Protein AF-A0A811NBN7-F1 (afdb_monomer_lite)

Secondary structure (DSSP, 8-state):
---EEEEEEETT-HHHHHHHHHHHHHHTT--GGGEEEEEEEEEETTEEEEEEEEEE-S-HHHHHHHHHHHHHHHHHHHHHHHHHHHHHHHHHHHHHHHHHHHHHHHHHHHHHHHHHHHHHHHHHHHHHHHHHHHHHHHHHHHHHHHHHHHHHHHHHHHHHHHHHHHHHHHHHHHHHHHHHHHHHHHHHHHHHHHHHHHHHHHHHHHHHHHHHHHHHHHHHHHHHHHHHHHHHHHHHHHHHHT--

Organism: NCBI:txid422564

pLDDT: mean 82.69, std 16.47, range [46.91, 98.38]

Sequence (244 aa):
MAPIVELPMDGLAYRGFTTILYDVLDSLGVPTEKIEYVCRGDPRPDGFKGHIMVHLKVPAGEFVPVLRTFETLEDRYIMDVEMQNRRYRDLLFRCDEQFLKVERKEEEMVGKLEEERMGYDRMKTFYETREKSLREEIANLKDKVGEAELHHDYLESKVLECEDRIERQRHTLREFHEKEKHRGIRKLALEAHCNTMEKLAVEATVTTTYNMHHLVHYIKCTKYLHDKVNRLSQAWIDADRKRI

Structure (mmCIF, N/CA/C/O backbone):
data_AF-A0A811NBN7-F1
#
_entry.id   AF-A0A811NBN7-F1
#
loop_
_atom_site.group_PDB
_atom_site.id
_atom_site.type_symbol
_atom_site.label_atom_id
_atom_site.label_alt_id
_atom_site.label_comp_id
_atom_site.label_asym_id
_atom_site.label_entity_id
_atom_site.label_seq_id
_atom_site.pdbx_PDB_ins_code
_atom_site.Cartn_x
_atom_site.Cartn_y
_atom_site.Cartn_z
_atom_site.occupancy
_atom_site.B_iso_or_equiv
_atom_site.auth_seq_id
_atom_site.auth_comp_id
_atom_site.auth_asym_id
_atom_site.auth_atom_id
_atom_site.pdbx_PDB_model_num
ATOM 1 N N . MET A 1 1 ? 72.194 2.250 -105.660 1.00 46.91 1 MET A N 1
ATOM 2 C CA . MET A 1 1 ? 72.855 3.154 -104.694 1.00 46.91 1 MET A CA 1
ATOM 3 C C . MET A 1 1 ? 72.260 2.878 -103.326 1.00 46.91 1 MET A C 1
ATOM 5 O O . MET A 1 1 ? 71.055 2.660 -103.266 1.00 46.91 1 MET A O 1
ATOM 9 N N . ALA A 1 2 ? 73.082 2.792 -102.277 1.00 51.31 2 ALA A N 1
ATOM 10 C CA . ALA A 1 2 ? 72.583 2.598 -100.917 1.00 51.31 2 ALA A CA 1
ATOM 11 C C . ALA A 1 2 ? 71.741 3.824 -100.514 1.00 51.31 2 ALA A C 1
ATOM 13 O O . ALA A 1 2 ? 72.192 4.947 -100.760 1.00 51.31 2 ALA A O 1
ATOM 14 N N . PRO A 1 3 ? 70.523 3.640 -99.985 1.00 52.84 3 PRO A N 1
ATOM 15 C CA . PRO A 1 3 ? 69.696 4.758 -99.557 1.00 52.84 3 PRO A CA 1
ATOM 16 C C . PRO A 1 3 ? 70.380 5.490 -98.395 1.00 52.84 3 PRO A C 1
ATOM 18 O O . PRO A 1 3 ? 70.853 4.865 -97.446 1.00 52.84 3 PRO A O 1
ATOM 21 N N . ILE A 1 4 ? 70.451 6.817 -98.496 1.00 55.75 4 ILE A N 1
ATOM 22 C CA . ILE A 1 4 ? 70.934 7.701 -97.433 1.00 55.75 4 ILE A CA 1
ATOM 23 C C . ILE A 1 4 ? 69.708 8.432 -96.906 1.00 55.75 4 ILE A C 1
ATOM 25 O O . ILE A 1 4 ? 69.013 9.094 -97.677 1.00 55.75 4 ILE A O 1
ATOM 29 N N . VAL A 1 5 ? 69.430 8.278 -95.615 1.00 56.19 5 VAL A N 1
ATOM 30 C CA . VAL A 1 5 ? 68.341 8.986 -94.940 1.00 56.19 5 VAL A CA 1
ATOM 31 C C . VAL A 1 5 ? 68.966 10.018 -94.011 1.00 56.19 5 VAL A C 1
ATOM 33 O O . VAL A 1 5 ? 69.780 9.674 -93.151 1.00 56.19 5 VAL A O 1
ATOM 36 N N . GLU A 1 6 ? 68.605 11.283 -94.216 1.00 55.97 6 GLU A N 1
ATOM 37 C CA . GLU A 1 6 ? 69.026 12.404 -93.379 1.00 55.97 6 GLU A CA 1
ATOM 38 C C . GLU A 1 6 ? 67.892 12.763 -92.422 1.00 55.97 6 GLU A C 1
ATOM 40 O O . GLU A 1 6 ? 66.796 13.122 -92.855 1.00 55.97 6 GLU A O 1
ATOM 45 N N . LEU A 1 7 ? 68.150 12.656 -91.118 1.00 56.50 7 LEU A N 1
ATOM 46 C CA . LEU A 1 7 ? 67.188 13.033 -90.087 1.00 56.50 7 LEU A CA 1
ATOM 47 C C . LEU A 1 7 ? 67.714 14.247 -89.308 1.00 56.50 7 LEU A C 1
ATOM 49 O O . LEU A 1 7 ? 68.820 14.188 -88.751 1.00 56.50 7 LEU A O 1
ATOM 53 N N . PRO A 1 8 ? 66.958 15.361 -89.265 1.00 55.12 8 PRO A N 1
ATOM 54 C CA . PRO A 1 8 ? 67.297 16.496 -88.424 1.00 55.12 8 PRO A CA 1
ATOM 55 C C . PRO A 1 8 ? 67.068 16.150 -86.954 1.00 55.12 8 PRO A C 1
ATOM 57 O O . PRO A 1 8 ? 66.031 15.602 -86.592 1.00 55.12 8 PRO A O 1
ATOM 60 N N . MET A 1 9 ? 68.047 16.474 -86.110 1.00 57.41 9 MET A N 1
ATOM 61 C CA . MET A 1 9 ? 67.981 16.226 -84.672 1.00 57.41 9 MET A CA 1
ATOM 62 C C . MET A 1 9 ? 68.046 17.547 -83.916 1.00 57.41 9 MET A C 1
ATOM 64 O O . MET A 1 9 ? 68.958 18.343 -84.143 1.00 57.41 9 MET A O 1
ATOM 68 N N . ASP A 1 10 ? 67.124 17.732 -82.971 1.00 53.25 10 ASP A N 1
ATOM 69 C CA . ASP A 1 10 ? 67.150 18.851 -82.034 1.00 53.25 10 ASP A CA 1
ATOM 70 C C . ASP A 1 10 ? 67.558 18.383 -80.622 1.00 53.25 10 ASP A C 1
ATOM 72 O O . ASP A 1 10 ? 66.895 17.580 -79.961 1.00 53.25 10 ASP A O 1
ATOM 76 N N . GLY A 1 11 ? 68.690 18.920 -80.159 1.00 53.97 11 GLY A N 1
ATOM 77 C CA . GLY A 1 11 ? 68.973 19.269 -78.763 1.00 53.97 11 GLY A CA 1
ATOM 78 C C . GLY A 1 11 ? 69.322 18.160 -77.768 1.00 53.97 11 GLY A C 1
ATOM 79 O O . GLY A 1 11 ? 70.331 18.280 -77.084 1.00 53.97 11 GLY A O 1
ATOM 80 N N . LEU A 1 12 ? 68.536 17.089 -77.627 1.00 51.62 12 LEU A N 1
ATOM 81 C CA . LEU A 1 12 ? 68.650 16.214 -76.436 1.00 51.62 12 LEU A CA 1
ATOM 82 C C . LEU A 1 12 ? 68.643 14.704 -76.713 1.00 51.62 12 LEU A C 1
ATOM 84 O O . LEU A 1 12 ? 68.971 13.915 -75.830 1.00 51.62 12 LEU A O 1
ATOM 88 N N . ALA A 1 13 ? 68.335 14.278 -77.937 1.00 52.94 13 ALA A N 1
ATOM 89 C CA . ALA A 1 13 ? 68.114 12.864 -78.245 1.00 52.94 13 ALA A CA 1
ATOM 90 C C . ALA A 1 13 ? 69.372 12.088 -78.693 1.00 52.94 13 ALA A C 1
ATOM 92 O O . ALA A 1 13 ? 69.311 10.871 -78.841 1.00 52.94 13 ALA A O 1
ATOM 93 N N . TYR A 1 14 ? 70.524 12.746 -78.883 1.00 55.75 14 TYR A N 1
ATOM 94 C CA . TYR A 1 14 ? 71.660 12.181 -79.632 1.00 55.75 14 TYR A CA 1
ATOM 95 C C . TYR A 1 14 ? 72.170 10.816 -79.129 1.00 55.75 14 TYR A C 1
ATOM 97 O O . TYR A 1 14 ? 72.426 9.937 -79.945 1.00 55.75 14 TYR A O 1
ATOM 105 N N . ARG A 1 15 ? 72.302 10.603 -77.809 1.00 54.22 15 ARG A N 1
ATOM 106 C CA . ARG A 1 15 ? 72.810 9.321 -77.269 1.00 54.22 15 ARG A CA 1
ATOM 107 C C . ARG A 1 15 ? 71.737 8.256 -77.037 1.00 54.22 15 ARG A C 1
ATOM 109 O O . ARG A 1 15 ? 72.044 7.079 -77.155 1.00 54.22 15 ARG A O 1
ATOM 116 N N . GLY A 1 16 ? 70.510 8.646 -76.687 1.00 57.66 16 GLY A N 1
ATOM 117 C CA . GLY A 1 16 ? 69.414 7.692 -76.466 1.00 57.66 16 GLY A CA 1
ATOM 118 C C . GLY A 1 16 ? 68.854 7.145 -77.778 1.00 57.66 16 GLY A C 1
ATOM 119 O O . GLY A 1 16 ? 68.547 5.963 -77.879 1.00 57.66 16 GLY A O 1
ATOM 120 N N . PHE A 1 17 ? 68.799 7.994 -78.805 1.00 61.03 17 PHE A N 1
ATOM 121 C CA . PHE A 1 17 ? 68.257 7.655 -80.115 1.00 61.03 17 PHE A CA 1
ATOM 122 C C . PHE A 1 17 ? 69.051 6.555 -80.820 1.00 61.03 17 PHE A C 1
ATOM 124 O O . PHE A 1 17 ? 68.447 5.640 -81.364 1.00 61.03 17 PHE A O 1
ATOM 131 N N . THR A 1 18 ? 70.388 6.592 -80.776 1.00 59.06 18 THR A N 1
ATOM 132 C CA . THR A 1 18 ? 71.211 5.544 -81.399 1.00 59.06 18 THR A CA 1
ATOM 133 C C . THR A 1 18 ? 70.957 4.180 -80.767 1.00 59.06 18 THR A C 1
ATOM 135 O O . THR A 1 18 ? 70.792 3.210 -81.492 1.00 59.06 18 THR A O 1
ATOM 138 N N . THR A 1 19 ? 70.866 4.103 -79.436 1.00 60.12 19 THR A N 1
ATOM 139 C CA . THR A 1 19 ? 70.637 2.838 -78.719 1.00 60.12 19 THR A CA 1
ATOM 140 C C . THR A 1 19 ? 69.231 2.298 -78.961 1.00 60.12 19 THR A C 1
ATOM 142 O O . THR A 1 19 ? 69.086 1.135 -79.309 1.00 60.12 19 THR A O 1
ATOM 145 N N . ILE A 1 20 ? 68.208 3.157 -78.881 1.00 63.22 20 ILE A N 1
ATOM 146 C CA . ILE A 1 20 ? 66.816 2.778 -79.175 1.00 63.22 20 ILE A CA 1
ATOM 147 C C . ILE A 1 20 ? 66.684 2.307 -80.628 1.00 63.22 20 ILE A C 1
ATOM 149 O O . ILE A 1 20 ? 66.024 1.310 -80.891 1.00 63.22 20 ILE A O 1
ATOM 153 N N . LEU A 1 21 ? 67.343 2.984 -81.573 1.00 64.81 21 LEU A N 1
ATOM 154 C CA . LEU A 1 21 ? 67.339 2.590 -82.980 1.00 64.81 21 LEU A CA 1
ATOM 155 C C . LEU A 1 21 ? 68.033 1.235 -83.195 1.00 64.81 21 LEU A C 1
ATOM 157 O O . LEU A 1 21 ? 67.538 0.432 -83.979 1.00 64.81 21 LEU A O 1
ATOM 161 N N . TYR A 1 22 ? 69.139 0.956 -82.496 1.00 65.06 22 TYR A N 1
ATOM 162 C CA . TYR A 1 22 ? 69.786 -0.359 -82.531 1.00 65.06 22 TYR A CA 1
ATOM 163 C C . TYR A 1 22 ? 68.878 -1.459 -81.969 1.00 65.06 22 TYR A C 1
ATOM 165 O O . TYR A 1 22 ? 68.687 -2.462 -82.650 1.00 65.06 22 TYR A O 1
ATOM 173 N N . ASP A 1 23 ? 68.274 -1.255 -80.796 1.00 64.19 23 ASP A N 1
ATOM 174 C CA . ASP A 1 23 ? 67.387 -2.239 -80.156 1.00 64.19 23 ASP A CA 1
ATOM 175 C C . ASP A 1 23 ? 66.138 -2.525 -81.007 1.00 64.19 23 ASP A C 1
ATOM 177 O O . ASP A 1 23 ? 65.703 -3.672 -81.133 1.00 64.19 23 ASP A O 1
ATOM 181 N N . VAL A 1 24 ? 65.580 -1.490 -81.644 1.00 62.97 24 VAL A N 1
ATOM 182 C CA . VAL A 1 24 ? 64.457 -1.604 -82.584 1.00 62.97 24 VAL A CA 1
ATOM 183 C C . VAL A 1 24 ? 64.848 -2.415 -83.817 1.00 62.97 24 VAL A C 1
ATOM 185 O O . VAL A 1 24 ? 64.128 -3.331 -84.208 1.00 62.97 24 VAL A O 1
ATOM 188 N N . LEU A 1 25 ? 65.990 -2.104 -84.433 1.00 66.50 25 LEU A N 1
ATOM 189 C CA . LEU A 1 25 ? 66.435 -2.770 -85.657 1.00 66.50 25 LEU A CA 1
ATOM 190 C C . LEU A 1 25 ? 66.878 -4.219 -85.404 1.00 66.50 25 LEU A C 1
ATOM 192 O O . LEU A 1 25 ? 66.609 -5.080 -86.242 1.00 66.50 25 LEU A O 1
ATOM 196 N N . ASP A 1 26 ? 67.463 -4.504 -84.240 1.00 67.06 26 ASP A N 1
ATOM 197 C CA . ASP A 1 26 ? 67.793 -5.862 -83.792 1.00 67.06 26 ASP A CA 1
ATOM 198 C C . ASP A 1 26 ? 66.526 -6.692 -83.521 1.00 67.06 26 ASP A C 1
ATOM 200 O O . ASP A 1 26 ? 66.382 -7.802 -84.035 1.00 67.06 26 ASP A O 1
ATOM 204 N N . SER A 1 27 ? 65.532 -6.110 -82.835 1.00 63.06 27 SER A N 1
ATOM 205 C CA . SER A 1 27 ? 64.222 -6.744 -82.593 1.00 63.06 27 SER A CA 1
ATOM 206 C C . SER A 1 27 ? 63.452 -7.057 -83.885 1.00 63.06 27 SER A C 1
ATOM 208 O O . SER A 1 27 ? 62.611 -7.955 -83.915 1.00 63.06 27 SER A O 1
ATOM 210 N N . LEU A 1 28 ? 63.746 -6.330 -84.965 1.00 60.41 28 LEU A N 1
ATOM 211 C CA . LEU A 1 28 ? 63.201 -6.539 -86.308 1.00 60.41 28 LEU A CA 1
ATOM 212 C C . LEU A 1 28 ? 64.013 -7.526 -87.163 1.00 60.41 28 LEU A C 1
ATOM 214 O O . LEU A 1 28 ? 63.648 -7.781 -88.312 1.00 60.41 28 LEU A O 1
ATOM 218 N N . GLY A 1 29 ? 65.112 -8.072 -86.634 1.00 61.84 29 GLY A N 1
ATOM 219 C CA . GLY A 1 29 ? 65.988 -9.007 -87.340 1.00 61.84 29 GLY A CA 1
ATOM 220 C C . GLY A 1 29 ? 66.844 -8.363 -88.435 1.00 61.84 29 GLY A C 1
ATOM 221 O O . GLY A 1 29 ? 67.337 -9.069 -89.319 1.00 61.84 29 GLY A O 1
ATOM 222 N N . VAL A 1 30 ? 67.023 -7.034 -88.415 1.00 65.50 30 VAL A N 1
ATOM 223 C CA . VAL A 1 30 ? 67.941 -6.345 -89.331 1.00 65.50 30 VAL A CA 1
ATOM 224 C C . VAL A 1 30 ? 69.372 -6.580 -88.841 1.00 65.50 30 VAL A C 1
ATOM 226 O O . VAL A 1 30 ? 69.678 -6.223 -87.706 1.00 65.50 30 VAL A O 1
ATOM 229 N N . PRO A 1 31 ? 70.287 -7.117 -89.674 1.00 63.75 31 PRO A N 1
ATOM 230 C CA . PRO A 1 31 ? 71.678 -7.304 -89.275 1.00 63.75 31 PRO A CA 1
ATOM 231 C C . PRO A 1 31 ? 72.314 -5.949 -88.941 1.00 63.75 31 PRO A C 1
ATOM 233 O O . PRO A 1 31 ? 72.612 -5.153 -89.838 1.00 63.75 31 PRO A O 1
ATOM 236 N N . THR A 1 32 ? 72.520 -5.685 -87.653 1.00 60.66 32 THR A N 1
ATOM 237 C CA . THR A 1 32 ? 73.027 -4.409 -87.118 1.00 60.66 32 THR A CA 1
ATOM 238 C C . THR A 1 32 ? 74.433 -4.067 -87.628 1.00 60.66 32 THR A C 1
ATOM 240 O O . THR A 1 32 ? 74.795 -2.896 -87.722 1.00 60.66 32 THR A O 1
ATOM 243 N N . GLU A 1 33 ? 75.178 -5.076 -88.090 1.00 64.44 33 GLU A N 1
ATOM 244 C CA . GLU A 1 33 ? 76.477 -4.985 -88.776 1.00 64.44 33 GLU A CA 1
ATOM 245 C C . GLU A 1 33 ? 76.428 -4.238 -90.127 1.00 64.44 33 GLU A C 1
ATOM 247 O O . GLU A 1 33 ? 77.460 -3.809 -90.647 1.00 64.44 33 GLU A O 1
ATOM 252 N N . LYS A 1 34 ? 75.239 -4.081 -90.730 1.00 60.31 34 LYS A N 1
ATOM 253 C CA . LYS A 1 34 ? 75.046 -3.439 -92.047 1.00 60.31 34 LYS A CA 1
ATOM 254 C C . LYS A 1 34 ? 74.598 -1.975 -91.960 1.00 60.31 34 LYS A C 1
ATOM 256 O O . LYS A 1 34 ? 74.243 -1.383 -92.985 1.00 60.31 34 LYS A O 1
ATOM 261 N N . ILE A 1 35 ? 74.618 -1.391 -90.763 1.00 61.38 35 ILE A N 1
ATOM 262 C CA . ILE A 1 35 ? 74.194 -0.015 -90.499 1.00 61.38 35 ILE A CA 1
ATOM 263 C C . ILE A 1 35 ? 75.418 0.804 -90.097 1.00 61.38 35 ILE A C 1
ATOM 265 O O . ILE A 1 35 ? 76.082 0.505 -89.109 1.00 61.38 35 ILE A O 1
ATOM 269 N N . GLU A 1 36 ? 75.713 1.853 -90.858 1.00 62.12 36 GLU A N 1
ATOM 270 C CA . GLU A 1 36 ? 76.827 2.759 -90.589 1.00 62.12 36 GLU A CA 1
ATOM 271 C C . GLU A 1 36 ? 76.265 4.165 -90.372 1.00 62.12 36 GLU A C 1
ATOM 273 O O . GLU A 1 36 ? 75.662 4.748 -91.271 1.00 62.12 36 GLU A O 1
ATOM 278 N N . TYR A 1 37 ? 76.396 4.711 -89.164 1.00 61.62 37 TYR A N 1
ATOM 279 C CA . TYR A 1 37 ? 75.904 6.053 -88.858 1.00 61.62 37 TYR A CA 1
ATOM 280 C C . TYR A 1 37 ? 77.047 7.066 -88.922 1.00 61.62 37 TYR A C 1
ATOM 282 O O . TYR A 1 37 ? 78.141 6.845 -88.405 1.00 61.62 37 TYR A O 1
ATOM 290 N N . VAL A 1 38 ? 76.782 8.204 -89.557 1.00 59.59 38 VAL A N 1
ATOM 291 C CA . VAL A 1 38 ? 77.709 9.328 -89.656 1.00 59.59 38 VAL A CA 1
ATOM 292 C C . VAL A 1 38 ? 76.984 10.578 -89.187 1.00 59.59 38 VAL A C 1
ATOM 294 O O . VAL A 1 38 ? 76.037 11.050 -89.812 1.00 59.59 38 VAL A O 1
ATOM 297 N N . CYS A 1 39 ? 77.441 11.139 -88.077 1.00 56.47 39 CYS A N 1
ATOM 298 C CA . CYS A 1 39 ? 76.863 12.354 -87.519 1.00 56.47 39 CYS A CA 1
ATOM 299 C C . CYS A 1 39 ? 77.584 13.572 -88.099 1.00 56.47 39 CYS A C 1
ATOM 301 O O . CYS A 1 39 ? 78.810 13.666 -88.020 1.00 56.47 39 CYS A O 1
ATOM 303 N N . ARG A 1 40 ? 76.833 14.504 -88.691 1.00 61.41 40 ARG A N 1
ATOM 304 C CA . ARG A 1 40 ? 77.359 15.758 -89.243 1.00 61.41 40 ARG A CA 1
ATOM 305 C C . ARG A 1 40 ? 76.681 16.947 -88.579 1.00 61.41 40 ARG A C 1
ATOM 307 O O . ARG A 1 40 ? 75.480 17.151 -88.725 1.00 61.41 40 ARG A O 1
ATOM 314 N N . GLY A 1 41 ? 77.462 17.735 -87.853 1.00 65.12 41 GLY A N 1
ATOM 315 C CA . GLY A 1 41 ? 76.983 18.922 -87.157 1.00 65.12 41 GLY A CA 1
ATOM 316 C C . GLY A 1 41 ? 77.967 19.408 -86.107 1.00 65.12 41 GLY A C 1
ATOM 317 O O . GLY A 1 41 ? 78.926 18.709 -85.773 1.00 65.12 41 GLY A O 1
ATOM 318 N N . ASP A 1 42 ? 77.695 20.600 -85.585 1.00 59.44 42 ASP A N 1
ATOM 319 C CA . ASP A 1 42 ? 78.549 21.254 -84.603 1.00 59.44 42 ASP A CA 1
ATOM 320 C C . ASP A 1 42 ? 77.987 21.048 -83.188 1.00 59.44 42 ASP A C 1
ATOM 322 O O . ASP A 1 42 ? 76.796 21.295 -82.948 1.00 59.44 42 ASP A O 1
ATOM 326 N N . PRO A 1 43 ? 78.817 20.626 -82.218 1.00 59.28 43 PRO A N 1
ATOM 327 C CA . PRO A 1 43 ? 78.407 20.608 -80.824 1.00 59.28 43 PRO A CA 1
ATOM 328 C C . PRO A 1 43 ? 78.169 22.044 -80.341 1.00 59.28 43 PRO A C 1
ATOM 330 O O . PRO A 1 43 ? 79.058 22.892 -80.424 1.00 59.28 43 PRO A O 1
ATOM 333 N N . ARG A 1 44 ? 76.967 22.320 -79.826 1.00 59.59 44 ARG A N 1
ATOM 334 C CA . ARG A 1 44 ? 76.615 23.590 -79.178 1.00 59.59 44 ARG A CA 1
ATOM 335 C C . ARG A 1 44 ? 76.355 23.370 -77.681 1.00 59.59 44 ARG A C 1
ATOM 337 O O . ARG A 1 44 ? 76.098 22.239 -77.271 1.00 59.59 44 ARG A O 1
ATOM 344 N N . PRO A 1 45 ? 76.404 24.433 -76.859 1.00 55.06 45 PRO A N 1
ATOM 345 C CA . PRO A 1 45 ? 76.161 24.337 -75.416 1.00 55.06 45 PRO A CA 1
ATOM 346 C C . PRO A 1 45 ? 74.795 23.726 -75.061 1.00 55.06 45 PRO A C 1
ATOM 348 O O . PRO A 1 45 ? 74.683 23.026 -74.061 1.00 55.06 45 PRO A O 1
ATOM 351 N N . ASP A 1 46 ? 73.794 23.932 -75.921 1.00 56.00 46 ASP A N 1
ATOM 352 C CA . ASP A 1 46 ? 72.404 23.499 -75.713 1.00 56.00 46 ASP A CA 1
ATOM 353 C C . ASP A 1 46 ? 72.113 22.105 -76.306 1.00 56.00 46 ASP A C 1
ATOM 355 O O . ASP A 1 46 ? 70.961 21.676 -76.366 1.00 56.00 46 ASP A O 1
ATOM 359 N N . GLY A 1 47 ? 73.150 21.413 -76.793 1.00 60.97 47 GLY A N 1
ATOM 360 C CA . GLY A 1 47 ? 73.043 20.114 -77.451 1.00 60.97 47 GLY A CA 1
ATOM 361 C C . GLY A 1 47 ? 73.688 20.054 -78.835 1.00 60.97 47 GLY A C 1
ATOM 362 O O . GLY A 1 47 ? 74.231 21.028 -79.361 1.00 60.97 47 GLY A O 1
ATOM 363 N N . PHE A 1 48 ? 73.637 18.873 -79.452 1.00 61.84 48 PHE A N 1
ATOM 364 C CA . PHE A 1 48 ? 74.097 18.686 -80.828 1.00 61.84 48 PHE A CA 1
ATOM 365 C C . PHE A 1 48 ? 73.051 19.251 -81.794 1.00 61.84 48 PHE A C 1
ATOM 367 O O . PHE A 1 48 ? 71.905 18.802 -81.782 1.00 61.84 48 PHE A O 1
ATOM 374 N N . LYS A 1 49 ? 73.443 20.225 -82.626 1.00 61.19 49 LYS A N 1
ATOM 375 C CA . LYS A 1 49 ? 72.593 20.756 -83.697 1.00 61.19 49 LYS A CA 1
ATOM 376 C C . LYS A 1 49 ? 73.185 20.339 -85.037 1.00 61.19 49 LYS A C 1
ATOM 378 O O . LYS A 1 49 ? 74.198 20.879 -85.477 1.00 61.19 49 LYS A O 1
ATOM 383 N N . GLY A 1 50 ? 72.568 19.341 -85.655 1.00 63.66 50 GLY A N 1
ATOM 384 C CA . GLY A 1 50 ? 73.090 18.707 -86.857 1.00 63.66 50 GLY A CA 1
ATOM 385 C C . GLY A 1 50 ? 72.168 17.626 -87.399 1.00 63.66 50 GLY A C 1
ATOM 386 O O . GLY A 1 50 ? 71.036 17.454 -86.945 1.00 63.66 50 GLY A O 1
ATOM 387 N N . HIS A 1 51 ? 72.675 16.887 -88.375 1.00 57.44 51 HIS A N 1
ATOM 388 C CA . HIS A 1 51 ? 71.975 15.784 -89.015 1.00 57.44 51 HIS A CA 1
ATOM 389 C C . HIS A 1 51 ? 72.727 14.485 -88.744 1.00 57.44 51 HIS A C 1
ATOM 391 O O . HIS A 1 51 ? 73.959 14.428 -88.821 1.00 57.44 51 HIS A O 1
ATOM 397 N N . ILE A 1 52 ? 71.988 13.430 -88.413 1.00 58.38 52 ILE A N 1
ATOM 398 C CA . ILE A 1 52 ? 72.538 12.077 -88.423 1.00 58.38 52 ILE A CA 1
ATOM 399 C C . ILE A 1 52 ? 72.244 11.511 -89.808 1.00 58.38 52 ILE A C 1
ATOM 401 O O . ILE A 1 52 ? 71.086 11.423 -90.216 1.00 58.38 52 ILE A O 1
ATOM 405 N N . MET A 1 53 ? 73.301 11.161 -90.537 1.00 55.72 53 MET A N 1
ATOM 406 C CA . MET A 1 53 ? 73.196 10.408 -91.778 1.00 55.72 53 MET A CA 1
ATOM 407 C C . MET A 1 53 ? 73.317 8.933 -91.433 1.00 55.72 53 MET A C 1
ATOM 409 O O . MET A 1 53 ? 74.360 8.484 -90.954 1.00 55.72 53 MET A O 1
ATOM 413 N N . VAL A 1 54 ? 72.259 8.171 -91.672 1.00 60.16 54 VAL A N 1
ATOM 414 C CA . VAL A 1 54 ? 72.311 6.718 -91.514 1.00 60.16 54 VAL A CA 1
ATOM 415 C C . VAL A 1 54 ? 72.542 6.109 -92.891 1.00 60.16 54 VAL A C 1
ATOM 417 O O . VAL A 1 54 ? 71.701 6.213 -93.786 1.00 60.16 54 VAL A O 1
ATOM 420 N N . HIS A 1 55 ? 73.707 5.491 -93.071 1.00 59.44 55 HIS A N 1
ATOM 421 C CA . HIS A 1 55 ? 74.037 4.704 -94.248 1.00 59.44 55 HIS A CA 1
ATOM 422 C C . HIS A 1 55 ? 73.595 3.267 -94.018 1.00 59.44 55 HIS A C 1
ATOM 424 O O . HIS A 1 55 ? 74.214 2.493 -93.286 1.00 59.44 55 HIS A O 1
ATOM 430 N N . LEU A 1 56 ? 72.512 2.902 -94.687 1.00 58.25 56 LEU A N 1
ATOM 431 C CA . LEU A 1 56 ? 71.997 1.547 -94.659 1.00 58.25 56 LEU A CA 1
ATOM 432 C C . LEU A 1 56 ? 72.590 0.800 -95.849 1.00 58.25 56 LEU A C 1
ATOM 434 O O . LEU A 1 56 ? 72.240 1.059 -97.001 1.00 58.25 56 LEU A O 1
ATOM 438 N N . LYS A 1 57 ? 73.494 -0.152 -95.587 1.00 61.34 57 LYS A N 1
ATOM 439 C CA . LYS A 1 57 ? 74.071 -1.040 -96.617 1.00 61.34 57 LYS A CA 1
ATOM 440 C C . LYS A 1 57 ? 73.134 -2.203 -96.957 1.00 61.34 57 LYS A C 1
ATOM 442 O O . LYS A 1 57 ? 73.573 -3.269 -97.381 1.00 61.34 57 LYS A O 1
ATOM 447 N N . VAL A 1 58 ? 71.838 -1.994 -96.759 1.00 58.00 58 VAL A N 1
ATOM 448 C CA . VAL A 1 58 ? 70.768 -2.919 -97.107 1.00 58.00 58 VAL A CA 1
ATOM 449 C C . VAL A 1 58 ? 69.975 -2.256 -98.239 1.00 58.00 58 VAL A C 1
ATOM 451 O O . VAL A 1 58 ? 69.645 -1.071 -98.125 1.00 58.00 58 VAL A O 1
ATOM 454 N N . PRO A 1 59 ? 69.710 -2.944 -99.365 1.00 58.03 59 PRO A N 1
ATOM 455 C CA . PRO A 1 59 ? 68.927 -2.374 -100.455 1.00 58.03 59 PRO A CA 1
ATOM 456 C C . PRO A 1 59 ? 67.581 -1.846 -99.944 1.00 58.03 59 PRO A C 1
ATOM 458 O O . PRO A 1 59 ? 66.918 -2.505 -99.145 1.00 58.03 59 PRO A O 1
ATOM 461 N N . ALA A 1 60 ? 67.139 -0.683 -100.437 1.00 56.22 60 ALA A N 1
ATOM 462 C CA . ALA A 1 60 ? 65.860 -0.084 -100.033 1.00 56.22 60 ALA A CA 1
ATOM 463 C C . ALA A 1 60 ? 64.673 -1.061 -100.177 1.00 56.22 60 ALA A C 1
ATOM 465 O O . ALA A 1 60 ? 63.747 -1.024 -99.374 1.00 56.22 60 ALA A O 1
ATOM 466 N N . GLY A 1 61 ? 64.732 -1.972 -101.157 1.00 58.25 61 GLY A N 1
ATOM 467 C CA . GLY A 1 61 ? 63.722 -3.012 -101.367 1.00 58.25 61 GLY A CA 1
ATOM 468 C C . GLY A 1 61 ? 63.636 -4.077 -100.265 1.00 58.25 61 GLY A C 1
ATOM 469 O O . GLY A 1 61 ? 62.588 -4.694 -100.139 1.00 58.25 61 GLY A O 1
ATOM 470 N N . GLU A 1 62 ? 64.686 -4.273 -99.460 1.00 59.00 62 GLU A N 1
ATOM 471 C CA . GLU A 1 62 ? 64.725 -5.241 -98.348 1.00 59.00 62 GLU A CA 1
ATOM 472 C C . GLU A 1 62 ? 64.459 -4.579 -96.988 1.00 59.00 62 GLU A C 1
ATOM 474 O O . GLU A 1 62 ? 63.846 -5.181 -96.115 1.00 59.00 62 GLU A O 1
ATOM 479 N N . PHE A 1 63 ? 64.870 -3.320 -96.813 1.00 60.28 63 PHE A N 1
ATOM 480 C CA . PHE A 1 63 ? 64.772 -2.603 -95.537 1.00 60.28 63 PHE A CA 1
ATOM 481 C C . PHE A 1 63 ? 63.436 -1.874 -95.328 1.00 60.28 63 PHE A C 1
ATOM 483 O O . PHE A 1 63 ? 62.882 -1.881 -94.230 1.00 60.28 63 PHE A O 1
ATOM 490 N N . VAL A 1 64 ? 62.879 -1.270 -96.385 1.00 62.34 64 VAL A N 1
ATOM 491 C CA . VAL A 1 64 ? 61.577 -0.580 -96.317 1.00 62.34 64 VAL A CA 1
ATOM 492 C C . VAL A 1 64 ? 60.438 -1.520 -95.887 1.00 62.34 64 VAL A C 1
ATOM 494 O O . VAL A 1 64 ? 59.608 -1.086 -95.090 1.00 62.34 64 VAL A O 1
ATOM 497 N N . PRO A 1 65 ? 60.372 -2.792 -96.331 1.00 64.81 65 PRO A N 1
ATOM 498 C CA . PRO A 1 65 ? 59.400 -3.750 -95.803 1.00 64.81 65 PRO A CA 1
ATOM 499 C C . PRO A 1 65 ? 59.540 -3.995 -94.296 1.00 64.81 65 PRO A C 1
ATOM 501 O O . PRO A 1 65 ? 58.526 -4.111 -93.617 1.00 64.81 65 PRO A O 1
ATOM 504 N N . VAL A 1 66 ? 60.770 -4.028 -93.769 1.00 62.22 66 VAL A N 1
ATOM 505 C CA . VAL A 1 66 ? 61.049 -4.299 -92.348 1.00 62.22 66 VAL A CA 1
ATOM 506 C C . VAL A 1 66 ? 60.694 -3.101 -91.457 1.00 62.22 66 VAL A C 1
ATOM 508 O O . VAL A 1 66 ? 60.073 -3.264 -90.406 1.00 62.22 66 VAL A O 1
ATOM 511 N N . LEU A 1 67 ? 60.991 -1.878 -91.905 1.00 60.81 67 LEU A N 1
ATOM 512 C CA . LEU A 1 67 ? 60.505 -0.669 -91.231 1.00 60.81 67 LEU A CA 1
ATOM 513 C C . LEU A 1 67 ? 58.977 -0.581 -91.249 1.00 60.81 67 LEU A C 1
ATOM 515 O O . LEU A 1 67 ? 58.375 -0.284 -90.223 1.00 60.81 67 LEU A O 1
ATOM 519 N N . ARG A 1 68 ? 58.335 -0.926 -92.373 1.00 62.97 68 ARG A N 1
ATOM 520 C CA . ARG A 1 68 ? 56.869 -1.007 -92.429 1.00 62.97 68 ARG A CA 1
ATOM 521 C C . ARG A 1 68 ? 56.321 -2.069 -91.476 1.00 62.97 68 ARG A C 1
ATOM 523 O O . ARG A 1 68 ? 55.271 -1.851 -90.888 1.00 62.97 68 ARG A O 1
ATOM 530 N N . THR A 1 69 ? 57.016 -3.193 -91.268 1.00 62.19 69 THR A N 1
ATOM 531 C CA . THR A 1 69 ? 56.606 -4.158 -90.234 1.00 62.19 69 THR A CA 1
ATOM 532 C C . THR A 1 69 ? 56.760 -3.614 -88.813 1.00 62.19 69 THR A C 1
ATOM 534 O O . THR A 1 69 ? 55.944 -3.957 -87.961 1.00 62.19 69 THR A O 1
ATOM 537 N N . PHE A 1 70 ? 57.731 -2.733 -88.551 1.00 60.34 70 PHE A N 1
ATOM 538 C CA . PHE A 1 70 ? 57.867 -2.059 -87.256 1.00 60.34 70 PHE A CA 1
ATOM 539 C C . PHE A 1 70 ? 56.749 -1.058 -86.998 1.00 60.34 70 PHE A C 1
ATOM 541 O O . PHE A 1 70 ? 56.130 -1.132 -85.945 1.00 60.34 70 PHE A O 1
ATOM 548 N N . GLU A 1 71 ? 56.425 -0.209 -87.978 1.00 61.12 71 GLU A N 1
ATOM 549 C CA . GLU A 1 71 ? 55.266 0.696 -87.905 1.00 61.12 71 GLU A CA 1
ATOM 550 C C . GLU A 1 71 ? 53.992 -0.105 -87.580 1.00 61.12 71 GLU A C 1
ATOM 552 O O . GLU A 1 71 ? 53.249 0.234 -86.665 1.00 61.12 71 GLU A O 1
ATOM 557 N N . THR A 1 72 ? 53.800 -1.269 -88.218 1.00 65.88 72 THR A N 1
ATOM 558 C CA . THR A 1 72 ? 52.649 -2.138 -87.910 1.00 65.88 72 THR A CA 1
ATOM 559 C C . THR A 1 72 ? 52.715 -2.841 -86.546 1.00 65.88 72 THR A C 1
ATOM 561 O O . THR A 1 72 ? 51.676 -3.250 -86.023 1.00 65.88 72 THR A O 1
ATOM 564 N N . LEU A 1 73 ? 53.909 -3.040 -85.974 1.00 67.69 73 LEU A N 1
ATOM 565 C CA . LEU A 1 73 ? 54.105 -3.621 -84.638 1.00 67.69 73 LEU A CA 1
ATOM 566 C C . LEU A 1 73 ? 53.897 -2.571 -83.542 1.00 67.69 73 LEU A C 1
ATOM 568 O O . LEU A 1 73 ? 53.291 -2.886 -82.521 1.00 67.69 73 LEU A O 1
ATOM 572 N N . GLU A 1 74 ? 54.350 -1.339 -83.770 1.00 68.56 74 GLU A 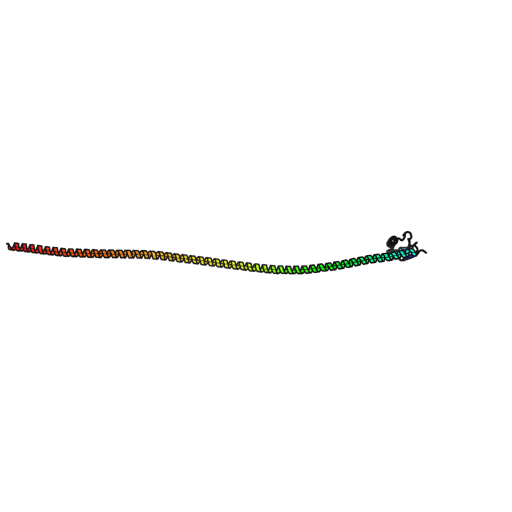N 1
ATOM 573 C CA . GLU A 1 74 ? 54.109 -0.187 -82.903 1.00 68.56 74 GLU A CA 1
ATOM 574 C C . GLU A 1 74 ? 52.613 0.137 -82.849 1.00 68.56 74 GLU A C 1
ATOM 576 O O . GLU A 1 74 ? 52.045 0.189 -81.757 1.00 68.56 74 GLU A O 1
ATOM 581 N N . ASP A 1 75 ? 51.939 0.193 -84.003 1.00 73.19 75 ASP A N 1
ATOM 582 C CA . ASP A 1 75 ? 50.481 0.348 -84.081 1.00 73.19 75 ASP A CA 1
ATOM 583 C C . ASP A 1 75 ? 49.747 -0.766 -83.316 1.00 73.19 75 ASP A C 1
ATOM 585 O O . ASP A 1 75 ? 48.761 -0.515 -82.617 1.00 73.19 75 ASP A O 1
ATOM 589 N N . ARG A 1 76 ? 50.243 -2.010 -83.397 1.00 74.38 76 ARG A N 1
ATOM 590 C CA . ARG A 1 76 ? 49.676 -3.150 -82.659 1.00 74.38 76 ARG A CA 1
ATOM 591 C C . ARG A 1 76 ? 49.882 -3.010 -81.150 1.00 74.38 76 ARG A C 1
ATOM 593 O O . ARG A 1 76 ? 48.936 -3.226 -80.399 1.00 74.38 76 ARG A O 1
ATOM 600 N N . TYR A 1 77 ? 51.078 -2.632 -80.706 1.00 75.75 77 TYR A N 1
ATOM 601 C CA . TYR A 1 77 ? 51.387 -2.437 -79.289 1.00 75.75 77 TYR A CA 1
ATOM 602 C C . TYR A 1 77 ? 50.586 -1.278 -78.683 1.00 75.75 77 TYR A C 1
ATOM 604 O O . TYR A 1 77 ? 50.009 -1.426 -77.605 1.00 75.75 77 TYR A O 1
ATOM 612 N N . ILE A 1 78 ? 50.488 -0.149 -79.392 1.00 78.19 78 ILE A N 1
ATOM 613 C CA . ILE A 1 78 ? 49.661 0.994 -78.990 1.00 78.19 78 ILE A CA 1
ATOM 614 C C . ILE A 1 78 ? 48.199 0.556 -78.872 1.00 78.19 78 ILE A C 1
ATOM 616 O O . ILE A 1 78 ? 47.567 0.805 -77.845 1.00 78.19 78 ILE A O 1
ATOM 620 N N . MET A 1 79 ? 47.676 -0.165 -79.866 1.00 81.25 79 MET A N 1
ATOM 621 C CA . MET A 1 79 ? 46.308 -0.682 -79.839 1.00 81.25 79 MET A CA 1
ATOM 622 C C . MET A 1 79 ? 46.065 -1.651 -78.667 1.00 81.25 79 MET A C 1
ATOM 624 O O . MET A 1 79 ? 45.013 -1.577 -78.028 1.00 81.25 79 MET A O 1
ATOM 628 N N . ASP A 1 80 ? 47.021 -2.525 -78.340 1.00 82.06 80 ASP A N 1
ATOM 629 C CA . ASP A 1 80 ? 46.921 -3.460 -77.212 1.00 82.06 80 ASP A CA 1
ATOM 630 C C . ASP A 1 80 ? 46.924 -2.730 -75.859 1.00 82.06 80 ASP A C 1
ATOM 632 O O . ASP A 1 80 ? 46.085 -3.014 -74.997 1.00 82.06 80 ASP A O 1
ATOM 636 N N . VAL A 1 81 ? 47.811 -1.746 -75.677 1.00 84.12 81 VAL A N 1
ATOM 637 C CA . VAL A 1 81 ? 47.867 -0.906 -74.468 1.00 84.12 81 VAL A CA 1
ATOM 638 C C . VAL A 1 81 ? 46.597 -0.068 -74.329 1.00 84.12 81 VAL A C 1
ATOM 640 O O . VAL A 1 81 ? 46.021 0.012 -73.242 1.00 84.12 81 VAL A O 1
ATOM 643 N N . GLU A 1 82 ? 46.099 0.521 -75.416 1.00 85.06 82 GLU A N 1
ATOM 644 C CA . GLU A 1 82 ? 44.822 1.232 -75.414 1.00 85.06 82 GLU A CA 1
ATOM 645 C C . GLU A 1 82 ? 43.654 0.304 -75.076 1.00 85.06 82 GLU A C 1
ATOM 647 O O . GLU A 1 82 ? 42.778 0.682 -74.294 1.00 85.06 82 GLU A O 1
ATOM 652 N N . MET A 1 83 ? 43.637 -0.919 -75.614 1.00 88.19 83 MET A N 1
ATOM 653 C CA . MET A 1 83 ? 42.604 -1.906 -75.312 1.00 88.19 83 MET A CA 1
ATOM 654 C C . MET A 1 83 ? 42.648 -2.322 -73.836 1.00 88.19 83 MET A C 1
ATOM 656 O O . MET A 1 83 ? 41.598 -2.402 -73.195 1.00 88.19 83 MET A O 1
ATOM 660 N N . GLN A 1 84 ? 43.834 -2.544 -73.268 1.00 88.19 84 GLN A N 1
ATOM 661 C CA . GLN A 1 84 ? 43.995 -2.828 -71.840 1.00 88.19 84 GLN A CA 1
ATOM 662 C C . GLN A 1 84 ? 43.560 -1.643 -70.972 1.00 88.19 84 GLN A C 1
ATOM 664 O O . GLN A 1 84 ? 42.788 -1.827 -70.034 1.00 88.19 84 GLN A O 1
ATOM 669 N N . ASN A 1 85 ? 43.966 -0.420 -71.317 1.00 89.88 85 ASN A N 1
ATOM 670 C CA . ASN A 1 85 ? 4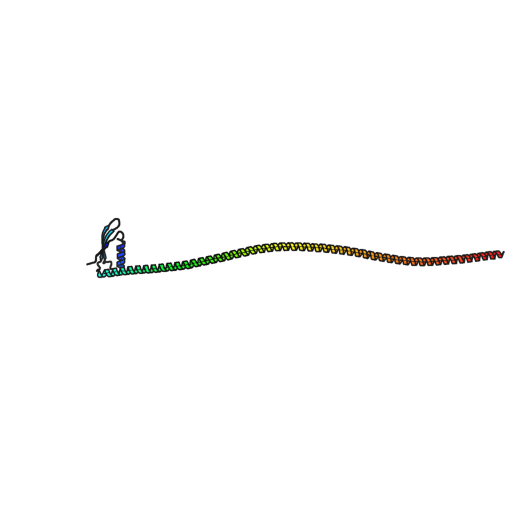3.562 0.789 -70.600 1.00 89.88 85 ASN A CA 1
ATOM 671 C C . ASN A 1 85 ? 42.047 1.012 -70.648 1.00 89.88 85 ASN A C 1
ATOM 673 O O . ASN A 1 85 ? 41.456 1.395 -69.637 1.00 89.88 85 ASN A O 1
ATOM 677 N N . ARG A 1 86 ? 41.391 0.726 -71.781 1.00 91.00 86 ARG A N 1
ATOM 678 C CA . ARG A 1 86 ? 39.921 0.723 -71.867 1.00 91.00 86 ARG A CA 1
ATOM 679 C C . ARG A 1 86 ? 39.319 -0.307 -70.912 1.00 91.00 86 ARG A C 1
ATOM 681 O O . ARG A 1 86 ? 38.453 0.053 -70.124 1.00 91.00 86 ARG A O 1
ATOM 688 N N . ARG A 1 87 ? 39.834 -1.543 -70.890 1.00 91.06 87 ARG A N 1
ATOM 689 C CA . ARG A 1 87 ? 39.366 -2.590 -69.959 1.00 91.06 87 ARG A CA 1
ATOM 690 C C . ARG A 1 87 ? 39.544 -2.200 -68.489 1.00 91.06 87 ARG A C 1
ATOM 692 O O . ARG A 1 87 ? 38.653 -2.476 -67.689 1.00 91.06 87 ARG A O 1
ATOM 699 N N . TYR A 1 88 ? 40.658 -1.561 -68.127 1.00 91.25 88 TYR A N 1
ATOM 700 C CA . TYR A 1 88 ? 40.885 -1.075 -66.763 1.00 91.25 88 TYR A CA 1
ATOM 701 C C . TYR A 1 88 ? 39.937 0.063 -66.392 1.00 91.25 88 TYR A C 1
ATOM 703 O O . TYR A 1 88 ? 39.386 0.043 -65.296 1.00 91.25 88 TYR A O 1
ATOM 711 N N . ARG A 1 89 ? 39.686 1.013 -67.304 1.00 92.56 89 ARG A N 1
ATOM 712 C CA . ARG A 1 89 ? 38.675 2.060 -67.092 1.00 92.56 89 ARG A CA 1
ATOM 713 C C . ARG A 1 89 ? 37.290 1.455 -66.880 1.00 92.56 89 ARG A C 1
ATOM 715 O O . ARG A 1 89 ? 36.639 1.793 -65.900 1.00 92.56 89 ARG A O 1
ATOM 722 N N . ASP A 1 90 ? 36.880 0.512 -67.725 1.00 93.94 90 ASP A N 1
ATOM 723 C CA . ASP A 1 90 ? 35.590 -0.174 -67.584 1.00 93.94 90 ASP A CA 1
ATOM 724 C C . ASP A 1 90 ? 35.485 -0.938 -66.256 1.00 93.94 90 ASP A C 1
ATOM 726 O O . ASP A 1 90 ? 34.420 -0.993 -65.641 1.00 93.94 90 ASP A O 1
ATOM 730 N N . LEU A 1 91 ? 36.583 -1.546 -65.792 1.00 94.62 91 LEU A N 1
ATOM 731 C CA . LEU A 1 91 ? 36.630 -2.208 -64.491 1.00 94.62 91 LEU A CA 1
ATOM 732 C C . LEU A 1 91 ? 36.490 -1.206 -63.337 1.00 94.62 91 LEU A C 1
ATOM 734 O O . LEU A 1 91 ? 35.678 -1.454 -62.451 1.00 94.62 91 LEU A O 1
ATOM 738 N N . LEU A 1 92 ? 37.225 -0.090 -63.369 1.00 94.06 92 LEU A N 1
ATOM 739 C CA . LEU A 1 92 ? 37.145 0.968 -62.355 1.00 94.06 92 LEU A CA 1
ATOM 740 C C . LEU A 1 92 ? 35.725 1.531 -62.252 1.00 94.06 92 LEU A C 1
ATOM 742 O O . LEU A 1 92 ? 35.165 1.543 -61.162 1.00 94.06 92 LEU A O 1
ATOM 746 N N . PHE A 1 93 ? 35.096 1.865 -63.383 1.00 93.50 93 PHE A N 1
ATOM 747 C CA . PHE A 1 93 ? 33.712 2.349 -63.389 1.00 93.50 93 PHE A CA 1
ATOM 748 C C . PHE A 1 93 ? 32.731 1.342 -62.781 1.00 93.50 93 PHE A C 1
ATOM 750 O O . PHE A 1 93 ? 31.846 1.725 -62.018 1.00 93.50 93 PHE A O 1
ATOM 757 N N . A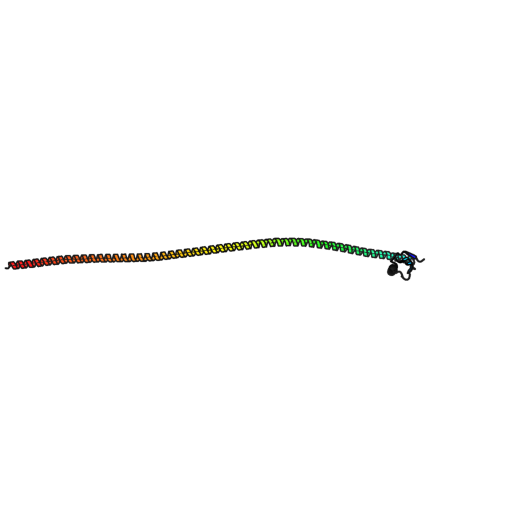RG A 1 94 ? 32.887 0.044 -63.078 1.00 93.88 94 ARG A N 1
ATOM 758 C CA . ARG A 1 94 ? 32.046 -0.999 -62.466 1.00 93.88 94 ARG A CA 1
ATOM 759 C C . ARG A 1 94 ? 32.281 -1.126 -60.963 1.00 93.88 94 ARG A C 1
ATOM 761 O O . ARG A 1 94 ? 31.317 -1.345 -60.233 1.00 93.88 94 ARG A O 1
ATOM 768 N N . CYS A 1 95 ? 33.526 -1.010 -60.504 1.00 93.88 95 CYS A N 1
ATOM 769 C CA . CYS A 1 95 ? 33.847 -1.017 -59.079 1.00 93.88 95 CYS A CA 1
ATOM 770 C C . CYS A 1 95 ? 33.214 0.182 -58.363 1.00 93.88 95 CYS A C 1
ATOM 772 O O . CYS A 1 95 ? 32.543 -0.025 -57.356 1.00 93.88 95 CYS A O 1
ATOM 774 N N . ASP A 1 96 ? 33.339 1.391 -58.913 1.00 94.62 96 ASP A N 1
ATOM 775 C CA . ASP A 1 96 ? 32.745 2.608 -58.343 1.00 94.62 96 ASP A CA 1
ATOM 776 C C . ASP A 1 96 ? 31.218 2.498 -58.259 1.00 94.62 96 ASP A C 1
ATOM 778 O O . ASP A 1 96 ? 30.610 2.805 -57.232 1.00 94.62 96 ASP A O 1
ATOM 782 N N . GLU A 1 97 ? 30.577 1.975 -59.309 1.00 94.94 97 GLU A N 1
ATOM 783 C CA . GLU A 1 97 ? 29.130 1.758 -59.309 1.00 94.94 97 GLU A CA 1
ATOM 784 C C . GLU A 1 97 ? 28.699 0.739 -58.239 1.00 94.94 97 GLU A C 1
ATOM 786 O O . GLU A 1 97 ? 27.652 0.900 -57.603 1.00 94.94 97 GLU A O 1
ATOM 791 N N . GLN A 1 98 ? 29.487 -0.321 -58.022 1.00 94.44 98 GLN A N 1
ATOM 792 C CA . GLN A 1 98 ? 29.229 -1.282 -56.948 1.00 94.44 98 GLN A CA 1
ATOM 793 C C . GLN A 1 98 ? 29.455 -0.673 -55.564 1.00 94.44 98 GLN A C 1
ATOM 795 O O . GLN A 1 98 ? 28.648 -0.925 -54.670 1.00 94.44 98 GLN A O 1
ATOM 800 N N . PHE A 1 99 ? 30.483 0.155 -55.399 1.00 95.38 99 PHE A N 1
ATOM 801 C CA . PHE A 1 99 ? 30.783 0.824 -54.137 1.00 95.38 99 PHE A CA 1
ATOM 802 C C . PHE A 1 99 ? 29.640 1.758 -53.725 1.00 95.38 99 PHE A C 1
ATOM 804 O O . PHE A 1 99 ? 29.088 1.613 -52.637 1.00 95.38 99 PHE A O 1
ATOM 811 N N . LEU A 1 100 ? 29.163 2.597 -54.651 1.00 95.31 100 LEU A N 1
ATOM 812 C CA . LEU A 1 100 ? 28.007 3.477 -54.433 1.00 95.31 100 LEU A CA 1
ATOM 813 C C . LEU A 1 100 ? 26.715 2.700 -54.127 1.00 95.31 100 LEU A C 1
ATOM 815 O O . LEU A 1 100 ? 25.841 3.172 -53.401 1.00 95.31 100 LEU A O 1
ATOM 819 N N . LYS A 1 101 ? 26.546 1.495 -54.691 1.00 95.50 101 LYS A N 1
ATOM 820 C CA . LYS A 1 101 ? 25.408 0.620 -54.351 1.00 95.50 101 LYS A CA 1
ATOM 821 C C . LYS A 1 101 ? 25.495 0.090 -52.921 1.00 95.50 101 LYS A C 1
ATOM 823 O O . LYS A 1 101 ? 24.443 -0.124 -52.324 1.00 95.50 101 LYS A O 1
ATOM 828 N N . VAL A 1 102 ? 26.695 -0.165 -52.405 1.00 94.56 102 VAL A N 1
ATOM 829 C CA . VAL A 1 102 ? 26.903 -0.610 -51.020 1.00 94.56 102 VAL A CA 1
ATOM 830 C C . VAL A 1 102 ? 26.716 0.556 -50.055 1.00 94.56 102 VAL A C 1
ATOM 832 O O . VAL A 1 102 ? 25.935 0.419 -49.123 1.00 94.56 102 VAL A O 1
ATOM 835 N N . GLU A 1 103 ? 27.328 1.704 -50.337 1.00 93.81 103 GLU A N 1
ATOM 836 C CA . GLU A 1 103 ? 27.237 2.916 -49.513 1.00 93.81 103 GLU A CA 1
ATOM 837 C C . GLU A 1 103 ? 25.780 3.353 -49.305 1.00 93.81 103 GLU A C 1
ATOM 839 O O . GLU A 1 103 ? 25.328 3.484 -48.172 1.00 93.81 103 GLU A O 1
ATOM 844 N N . ARG A 1 104 ? 24.977 3.417 -50.379 1.00 95.00 104 ARG A N 1
ATOM 845 C CA . ARG A 1 104 ? 23.538 3.722 -50.256 1.00 95.00 104 ARG A CA 1
ATOM 846 C C . ARG A 1 104 ? 22.778 2.731 -49.372 1.00 95.00 104 ARG A C 1
ATOM 848 O O . ARG A 1 104 ? 21.878 3.123 -48.639 1.00 95.00 104 ARG A O 1
ATOM 855 N N . LYS A 1 105 ? 23.110 1.436 -49.440 1.00 94.62 105 LYS A N 1
ATOM 856 C CA . LYS A 1 105 ? 22.472 0.424 -48.579 1.00 94.62 105 LYS A CA 1
ATOM 857 C C . LYS A 1 105 ? 22.885 0.590 -47.122 1.00 94.62 105 LYS A C 1
ATOM 859 O O . LYS A 1 105 ? 22.072 0.341 -46.240 1.00 94.62 105 LYS A O 1
ATOM 864 N N . GLU A 1 106 ? 24.133 0.963 -46.872 1.00 93.12 106 GLU A N 1
ATOM 865 C CA . GLU A 1 106 ? 24.632 1.233 -45.528 1.00 93.12 106 GLU A CA 1
ATOM 866 C C . GLU A 1 106 ? 23.911 2.439 -44.916 1.00 93.12 106 GLU A C 1
ATOM 868 O O . GLU A 1 106 ? 23.385 2.326 -43.811 1.00 93.12 106 GLU A O 1
ATOM 873 N N . GLU A 1 107 ? 23.757 3.531 -45.667 1.00 93.69 107 GLU A N 1
ATOM 874 C CA . GLU A 1 107 ? 22.990 4.711 -45.244 1.00 93.69 107 GLU A CA 1
ATOM 875 C C . GLU A 1 107 ? 21.522 4.376 -44.922 1.00 93.69 107 GLU A C 1
ATOM 877 O O . GLU A 1 107 ? 21.007 4.765 -43.872 1.00 93.69 107 GLU A O 1
ATOM 882 N N . GLU A 1 108 ? 20.850 3.595 -45.776 1.00 94.31 108 GLU A N 1
ATOM 883 C CA . GLU A 1 108 ? 19.480 3.128 -45.516 1.00 94.31 108 GLU A CA 1
ATOM 884 C C . GLU A 1 108 ? 19.378 2.289 -44.231 1.00 94.31 108 GLU A C 1
ATOM 886 O O . GLU A 1 108 ? 18.395 2.384 -43.492 1.00 94.31 108 GLU A O 1
ATOM 891 N N . MET A 1 109 ? 20.376 1.443 -43.959 1.00 94.25 109 MET A N 1
ATOM 892 C CA . MET A 1 109 ? 20.419 0.618 -42.750 1.00 94.25 109 MET A CA 1
ATOM 893 C C . MET A 1 109 ? 20.679 1.458 -41.497 1.00 94.25 109 MET A C 1
ATOM 895 O O . MET A 1 109 ? 20.036 1.220 -40.475 1.00 94.25 109 MET A O 1
ATOM 899 N N . VAL A 1 110 ? 21.566 2.455 -41.575 1.00 94.06 110 VAL A N 1
ATOM 900 C CA . VAL A 1 110 ? 21.818 3.407 -40.482 1.00 94.06 110 VAL A CA 1
ATOM 901 C C . VAL A 1 110 ? 20.533 4.150 -40.120 1.00 94.06 110 VAL A C 1
ATOM 903 O O . VAL A 1 110 ? 20.166 4.173 -38.946 1.00 94.06 110 VAL A O 1
ATOM 906 N N . GLY A 1 111 ? 19.786 4.649 -41.111 1.00 92.06 111 GLY A N 1
ATOM 907 C CA . GLY A 1 111 ? 18.502 5.314 -40.869 1.00 92.06 111 GLY A CA 1
ATOM 908 C C . GLY A 1 111 ? 17.491 4.423 -40.133 1.00 92.06 111 GLY A C 1
ATOM 909 O O . GLY A 1 111 ? 16.886 4.848 -39.150 1.00 92.06 111 GLY A O 1
ATOM 910 N N . LYS A 1 112 ? 17.358 3.150 -40.535 1.00 94.00 112 LYS A N 1
ATOM 911 C CA . LYS A 1 112 ? 16.475 2.185 -39.847 1.00 94.00 112 LYS A CA 1
ATOM 912 C C . LYS A 1 112 ? 16.899 1.927 -38.401 1.00 94.00 112 LYS A C 1
ATOM 914 O O . LYS A 1 112 ? 16.051 1.870 -37.515 1.00 94.00 112 LYS A O 1
ATOM 919 N N . LEU A 1 113 ? 18.201 1.787 -38.152 1.00 92.69 113 LEU A N 1
ATOM 920 C CA . LEU A 1 113 ? 18.729 1.571 -36.803 1.00 92.69 113 LEU A CA 1
ATOM 921 C C . LEU A 1 113 ? 18.483 2.781 -35.891 1.00 92.69 113 LEU A C 1
ATOM 923 O O . LEU A 1 113 ? 18.175 2.612 -34.710 1.00 92.69 113 LEU A O 1
ATOM 927 N N . GLU A 1 114 ? 18.582 4.000 -36.420 1.00 94.19 114 GLU A N 1
ATOM 928 C CA . GLU A 1 114 ? 18.253 5.217 -35.674 1.00 94.19 114 GLU A CA 1
ATOM 929 C C . GLU A 1 114 ? 16.760 5.297 -35.331 1.00 94.19 114 GLU A C 1
ATOM 931 O O . GLU A 1 114 ? 16.406 5.632 -34.196 1.00 94.19 114 GLU A O 1
ATOM 936 N N . GLU A 1 115 ? 15.880 4.935 -36.268 1.00 93.25 115 GLU A N 1
ATOM 937 C CA . GLU A 1 115 ? 14.436 4.856 -36.026 1.00 93.25 115 GLU A CA 1
ATOM 938 C C . GLU A 1 115 ? 14.086 3.829 -34.939 1.00 93.25 115 GLU A C 1
ATOM 940 O O . GLU A 1 115 ? 13.324 4.145 -34.015 1.00 93.25 115 GLU A O 1
ATOM 945 N N . GLU A 1 116 ? 14.670 2.629 -35.005 1.00 93.81 116 GLU A N 1
ATOM 946 C CA . GLU A 1 116 ? 14.502 1.582 -33.991 1.00 93.81 116 GLU A CA 1
ATOM 947 C C . GLU A 1 116 ? 15.001 2.044 -32.620 1.00 93.81 116 GLU A C 1
ATOM 949 O O . GLU A 1 116 ? 14.293 1.901 -31.618 1.00 93.81 116 GLU A O 1
ATOM 954 N N . ARG A 1 117 ? 16.185 2.667 -32.570 1.00 94.50 117 ARG A N 1
ATOM 955 C CA . ARG A 1 117 ? 16.756 3.217 -31.337 1.00 94.50 117 ARG A CA 1
ATOM 956 C C . ARG A 1 117 ? 15.849 4.279 -30.722 1.00 94.50 117 ARG A C 1
ATOM 958 O O . ARG A 1 117 ? 15.561 4.217 -29.528 1.00 94.50 117 ARG A O 1
ATOM 965 N N . MET A 1 118 ? 15.338 5.214 -31.523 1.00 94.06 118 MET A N 1
ATOM 966 C CA . MET A 1 118 ? 14.376 6.208 -31.039 1.00 94.06 118 MET A CA 1
ATOM 967 C C . MET A 1 118 ? 13.071 5.563 -30.556 1.00 94.06 118 MET A C 1
ATOM 969 O O . MET A 1 118 ? 12.470 6.027 -29.585 1.00 94.06 118 MET A O 1
ATOM 973 N N . GLY A 1 119 ? 12.616 4.495 -31.217 1.00 95.00 119 GLY A N 1
ATOM 974 C CA . GLY A 1 119 ? 11.478 3.693 -30.772 1.00 95.00 119 GLY A CA 1
ATOM 975 C C . GLY A 1 119 ? 11.709 3.082 -29.391 1.00 95.00 119 GLY A C 1
ATOM 976 O O . GLY A 1 119 ? 10.856 3.213 -28.509 1.00 95.00 119 GLY A O 1
ATOM 977 N N . TYR A 1 120 ? 12.882 2.487 -29.182 1.00 95.69 120 TYR A N 1
ATOM 978 C CA . TYR A 1 120 ? 13.282 1.918 -27.901 1.00 95.69 120 TYR A CA 1
ATOM 979 C C . TYR A 1 120 ? 13.359 2.976 -26.794 1.00 95.69 120 TYR A C 1
ATOM 981 O O . TYR A 1 120 ? 12.803 2.765 -25.718 1.00 95.69 120 TYR A O 1
ATOM 989 N N . ASP A 1 121 ? 13.960 4.138 -27.056 1.00 95.50 121 ASP A N 1
ATOM 990 C CA . ASP A 1 121 ? 14.083 5.215 -26.065 1.00 95.50 121 ASP A CA 1
ATOM 991 C C . ASP A 1 121 ? 12.710 5.776 -25.646 1.00 95.50 121 ASP A C 1
ATOM 993 O O . ASP A 1 121 ? 12.445 5.991 -24.457 1.00 95.50 121 ASP A O 1
ATOM 997 N N . ARG A 1 122 ? 11.781 5.941 -26.600 1.00 95.81 122 ARG A N 1
ATOM 998 C CA . ARG A 1 122 ? 10.383 6.310 -26.301 1.00 95.81 122 ARG A CA 1
ATOM 999 C C . ARG A 1 122 ? 9.682 5.253 -25.449 1.00 95.81 122 ARG A C 1
ATOM 1001 O O . ARG A 1 122 ? 8.961 5.585 -24.512 1.00 95.81 122 ARG A O 1
ATOM 1008 N N . MET A 1 123 ? 9.890 3.978 -25.759 1.00 97.19 123 MET A N 1
ATOM 1009 C CA . MET A 1 123 ? 9.278 2.887 -25.005 1.00 97.19 123 MET A CA 1
ATOM 1010 C C . MET A 1 123 ? 9.855 2.784 -23.587 1.00 97.19 123 MET A C 1
ATOM 1012 O O . MET A 1 123 ? 9.108 2.629 -22.622 1.00 97.19 123 MET A O 1
ATOM 1016 N N . LYS A 1 124 ? 11.173 2.931 -23.445 1.00 97.38 124 LYS A N 1
ATOM 1017 C CA . LYS A 1 124 ? 11.867 2.935 -22.158 1.00 97.38 124 LYS A CA 1
ATOM 1018 C C . LYS A 1 124 ? 11.344 4.046 -21.246 1.00 97.38 124 LYS A C 1
ATOM 1020 O O . LYS A 1 124 ? 10.917 3.764 -20.131 1.00 97.38 124 LYS A O 1
ATOM 1025 N N . THR A 1 125 ? 11.298 5.281 -21.743 1.00 97.56 125 THR A N 1
ATOM 1026 C CA . THR A 1 125 ? 10.798 6.436 -20.975 1.00 97.56 125 THR A CA 1
ATOM 1027 C C . THR A 1 125 ? 9.332 6.279 -20.557 1.00 97.56 125 THR A C 1
ATOM 1029 O O . THR A 1 125 ? 8.968 6.641 -19.434 1.00 97.56 125 THR A O 1
ATOM 1032 N N . PHE A 1 126 ? 8.491 5.686 -21.413 1.00 97.69 126 PHE A N 1
ATOM 1033 C CA . PHE A 1 126 ? 7.108 5.350 -21.069 1.00 97.69 126 PHE A CA 1
ATOM 1034 C C . PHE A 1 126 ? 7.030 4.385 -19.878 1.00 97.69 126 PHE A C 1
ATOM 1036 O O . PHE A 1 126 ? 6.318 4.657 -18.908 1.00 97.69 126 PHE A O 1
ATOM 1043 N N . TYR A 1 127 ? 7.781 3.281 -19.922 1.00 97.25 127 TYR A N 1
ATOM 1044 C CA . TYR A 1 127 ? 7.756 2.286 -18.851 1.00 97.25 127 TYR A CA 1
ATOM 1045 C C . TYR A 1 127 ? 8.368 2.804 -17.549 1.00 97.25 127 TYR A C 1
ATOM 1047 O O . TYR A 1 127 ? 7.778 2.582 -16.497 1.00 97.25 127 TYR A O 1
ATOM 1055 N N . GLU A 1 128 ? 9.466 3.559 -17.602 1.00 98.00 128 GLU A N 1
ATOM 1056 C CA . GLU A 1 128 ? 10.069 4.185 -16.415 1.00 98.00 128 GLU A CA 1
ATOM 1057 C C . GLU A 1 128 ? 9.095 5.162 -15.734 1.00 98.00 128 GLU A C 1
ATOM 1059 O O . GLU A 1 128 ? 8.940 5.161 -14.510 1.00 98.00 128 GLU A O 1
ATOM 1064 N N . THR A 1 129 ? 8.364 5.955 -16.525 1.00 98.25 129 THR A N 1
ATOM 1065 C CA . THR A 1 129 ? 7.336 6.868 -16.003 1.00 98.25 129 THR A CA 1
ATOM 1066 C C . THR A 1 129 ? 6.178 6.098 -15.369 1.00 98.25 129 THR A C 1
ATOM 1068 O O . THR A 1 129 ? 5.715 6.445 -14.278 1.00 98.25 129 THR A O 1
ATOM 1071 N N . ARG A 1 130 ? 5.712 5.027 -16.027 1.00 97.94 130 ARG A N 1
ATOM 1072 C CA . ARG A 1 130 ? 4.632 4.183 -15.506 1.00 97.94 130 ARG A CA 1
ATOM 1073 C C . ARG A 1 130 ? 5.043 3.469 -14.222 1.00 97.94 130 ARG A C 1
ATOM 1075 O O . ARG A 1 130 ? 4.250 3.413 -13.287 1.00 97.94 130 ARG A O 1
ATOM 1082 N N . GLU A 1 131 ? 6.269 2.964 -14.159 1.00 98.12 131 GLU A N 1
ATOM 1083 C CA . GLU A 1 131 ? 6.820 2.322 -12.970 1.00 98.12 131 GLU A CA 1
ATOM 1084 C C . GLU A 1 131 ? 6.880 3.298 -11.793 1.00 98.12 131 GLU A C 1
ATOM 1086 O O . GLU A 1 131 ? 6.437 2.960 -10.694 1.00 98.12 131 GLU A O 1
ATOM 1091 N N . LYS A 1 132 ? 7.355 4.529 -12.020 1.00 98.31 132 LYS A N 1
ATOM 1092 C CA . LYS A 1 132 ? 7.378 5.571 -10.987 1.00 98.31 132 LYS A CA 1
ATOM 1093 C C . LYS A 1 132 ? 5.975 5.857 -10.440 1.00 98.31 132 LYS A C 1
ATOM 1095 O O . LYS A 1 132 ? 5.784 5.837 -9.228 1.00 98.31 132 LYS A O 1
ATOM 1100 N N . SER A 1 133 ? 4.994 6.041 -11.326 1.00 98.31 133 SER A N 1
ATOM 1101 C CA . SER A 1 133 ? 3.595 6.273 -10.942 1.00 98.31 133 SER A CA 1
ATOM 1102 C C . SER A 1 133 ? 3.014 5.117 -10.116 1.00 98.31 133 SER A C 1
ATOM 1104 O O . SER A 1 133 ? 2.357 5.359 -9.107 1.00 98.31 133 SER A O 1
ATOM 1106 N N . LEU A 1 134 ? 3.289 3.865 -10.493 1.00 98.31 134 LEU A N 1
ATOM 1107 C CA . LEU A 1 134 ? 2.821 2.696 -9.739 1.00 98.31 134 LEU A CA 1
ATOM 1108 C C . LEU A 1 134 ? 3.489 2.588 -8.362 1.00 98.31 134 LEU A C 1
ATOM 1110 O O . LEU A 1 134 ? 2.836 2.214 -7.390 1.00 98.31 134 LEU A O 1
ATOM 1114 N N . ARG A 1 135 ? 4.777 2.932 -8.246 1.00 98.12 135 ARG A N 1
ATOM 1115 C CA . ARG A 1 135 ? 5.477 2.961 -6.951 1.00 98.12 135 ARG A CA 1
ATOM 1116 C C . ARG A 1 135 ? 4.872 4.000 -6.002 1.00 98.12 135 ARG A C 1
ATOM 1118 O O . ARG A 1 135 ? 4.718 3.709 -4.818 1.00 98.12 135 ARG A O 1
ATOM 1125 N N . GLU A 1 136 ? 4.504 5.172 -6.517 1.00 98.25 136 GLU A N 1
ATOM 1126 C CA . GLU A 1 136 ? 3.805 6.215 -5.751 1.00 98.25 136 GLU A CA 1
ATOM 1127 C C . GLU A 1 136 ? 2.408 5.749 -5.305 1.00 98.25 136 GLU A C 1
ATOM 1129 O O . GLU A 1 136 ? 2.033 5.928 -4.147 1.00 98.25 136 GLU A O 1
ATOM 1134 N N . GLU A 1 137 ? 1.654 5.080 -6.182 1.00 97.94 137 GLU A N 1
ATOM 1135 C CA . GLU A 1 137 ? 0.344 4.509 -5.843 1.00 97.94 137 GLU A CA 1
ATOM 1136 C C . GLU A 1 137 ? 0.444 3.439 -4.743 1.00 97.94 137 GLU A C 1
ATOM 1138 O O . GLU A 1 137 ? -0.333 3.461 -3.787 1.00 97.94 137 GLU A O 1
ATOM 1143 N N . ILE A 1 138 ? 1.439 2.548 -4.821 1.00 98.00 138 ILE A N 1
ATOM 1144 C CA . ILE A 1 138 ? 1.698 1.534 -3.789 1.00 98.00 138 ILE A CA 1
ATOM 1145 C C . ILE A 1 138 ? 1.996 2.184 -2.433 1.00 98.00 138 ILE A C 1
ATOM 1147 O O . ILE A 1 138 ? 1.496 1.702 -1.417 1.00 98.00 138 ILE A O 1
ATOM 1151 N N . ALA A 1 139 ? 2.796 3.254 -2.395 1.00 97.69 139 ALA A N 1
ATOM 1152 C CA . ALA A 1 139 ? 3.093 3.965 -1.151 1.00 97.69 139 ALA A CA 1
ATOM 1153 C C . ALA A 1 139 ? 1.818 4.551 -0.520 1.00 97.69 139 ALA A C 1
ATOM 1155 O O . ALA A 1 139 ? 1.516 4.251 0.631 1.00 97.69 139 ALA A O 1
ATOM 1156 N N . ASN A 1 140 ? 1.003 5.256 -1.311 1.00 97.81 140 ASN A N 1
ATOM 1157 C CA . ASN A 1 140 ? -0.270 5.815 -0.845 1.00 97.81 140 ASN A CA 1
ATOM 1158 C C . ASN A 1 140 ? -1.238 4.743 -0.323 1.00 97.81 140 ASN A C 1
ATOM 1160 O O . ASN A 1 140 ? -1.976 4.972 0.634 1.00 97.81 140 ASN A O 1
ATOM 1164 N N . LEU A 1 141 ? -1.284 3.574 -0.971 1.00 97.25 141 LEU A N 1
ATOM 1165 C CA . LEU A 1 141 ? -2.128 2.469 -0.519 1.00 97.25 141 LEU A CA 1
ATOM 1166 C C . LEU A 1 141 ? -1.630 1.877 0.801 1.00 97.25 141 LEU A C 1
ATOM 1168 O O . LEU A 1 141 ? -2.453 1.566 1.657 1.00 97.25 141 LEU A O 1
ATOM 1172 N N . LYS A 1 142 ? -0.312 1.750 0.990 1.00 96.31 142 LYS A N 1
ATOM 1173 C CA . LYS A 1 142 ? 0.262 1.293 2.264 1.00 96.31 142 LYS A CA 1
ATOM 1174 C C . LYS A 1 142 ? -0.088 2.231 3.414 1.00 96.31 142 LYS A C 1
ATOM 1176 O O . LYS A 1 142 ? -0.483 1.743 4.467 1.00 96.31 142 LYS A O 1
ATOM 1181 N N . ASP A 1 143 ? -0.014 3.540 3.192 1.00 96.62 143 ASP A N 1
ATOM 1182 C CA . ASP A 1 143 ? -0.374 4.530 4.211 1.00 96.62 143 ASP A CA 1
ATOM 1183 C C . ASP A 1 143 ? -1.852 4.398 4.612 1.00 96.62 143 ASP A C 1
ATOM 1185 O O . ASP A 1 143 ? -2.170 4.311 5.796 1.00 96.62 143 ASP A O 1
ATOM 1189 N N . LYS A 1 144 ? -2.757 4.254 3.631 1.00 95.19 144 LYS A N 1
ATOM 1190 C CA . LYS A 1 144 ? -4.191 4.016 3.886 1.00 95.19 144 LYS A CA 1
ATOM 1191 C C . LYS A 1 144 ? -4.461 2.718 4.648 1.00 95.19 144 LYS A C 1
ATOM 1193 O O . LYS A 1 144 ? -5.367 2.679 5.475 1.00 95.19 144 LYS A O 1
ATOM 1198 N N . VAL A 1 145 ? -3.717 1.650 4.351 1.00 96.12 145 VAL A N 1
ATOM 1199 C CA . VAL A 1 145 ? -3.820 0.387 5.099 1.00 96.12 145 VAL A CA 1
ATOM 1200 C C . VAL A 1 145 ? -3.380 0.599 6.547 1.00 96.12 145 VAL A C 1
ATOM 1202 O O . VAL A 1 145 ? -4.109 0.193 7.446 1.00 96.12 145 VAL A O 1
ATOM 1205 N N . GLY A 1 146 ? -2.274 1.311 6.779 1.00 94.94 146 GLY A N 1
ATOM 1206 C CA . GLY A 1 146 ? -1.822 1.649 8.131 1.00 94.94 146 GLY A CA 1
ATOM 1207 C C . GLY A 1 146 ? -2.842 2.480 8.920 1.00 94.94 146 GLY A C 1
ATOM 1208 O O . GLY A 1 146 ? -3.098 2.201 10.089 1.00 94.94 146 GLY A O 1
ATOM 1209 N N . GLU A 1 147 ? -3.493 3.462 8.289 1.00 95.75 147 GLU A N 1
ATOM 1210 C CA . GLU A 1 147 ? -4.585 4.225 8.916 1.00 95.75 147 GLU A CA 1
ATOM 1211 C C . GLU A 1 147 ? -5.790 3.339 9.275 1.00 95.75 147 GLU A C 1
ATOM 1213 O O . GLU A 1 147 ? -6.390 3.498 10.342 1.00 95.75 147 GLU A O 1
ATOM 1218 N N . ALA A 1 148 ? -6.145 2.394 8.401 1.00 94.94 148 ALA A N 1
ATOM 1219 C CA . ALA A 1 148 ? -7.243 1.463 8.639 1.00 94.94 148 ALA A CA 1
ATOM 1220 C C . ALA A 1 148 ? -6.939 0.483 9.785 1.00 94.94 148 ALA A C 1
ATOM 1222 O O . ALA A 1 148 ? -7.827 0.214 10.594 1.00 94.94 148 ALA A O 1
ATOM 1223 N N . GLU A 1 149 ? -5.701 -0.009 9.882 1.00 95.81 149 GLU A N 1
ATOM 1224 C CA . GLU A 1 149 ? -5.225 -0.842 10.995 1.00 95.81 149 GLU A CA 1
ATOM 1225 C C . GLU A 1 149 ? -5.308 -0.080 12.323 1.00 95.81 149 GLU A C 1
ATOM 1227 O O . GLU A 1 149 ? -5.929 -0.560 13.267 1.00 95.81 149 GLU A O 1
ATOM 1232 N N . LEU A 1 150 ? -4.820 1.165 12.373 1.00 95.19 150 LEU A N 1
ATOM 1233 C CA . LEU A 1 150 ? -4.933 2.010 13.570 1.00 95.19 150 LEU A CA 1
ATOM 1234 C C . LEU A 1 150 ? -6.390 2.243 13.995 1.00 95.19 150 LEU A C 1
ATOM 1236 O O . LEU A 1 150 ? -6.713 2.243 15.185 1.00 95.19 150 LEU A O 1
ATOM 1240 N N . HIS A 1 151 ? -7.290 2.451 13.031 1.00 96.06 151 HIS A N 1
ATOM 1241 C CA . HIS A 1 151 ? -8.715 2.590 13.320 1.00 96.06 151 HIS A CA 1
ATOM 1242 C C . HIS A 1 151 ? -9.325 1.277 13.834 1.00 96.06 151 HIS A C 1
ATOM 1244 O O . HIS A 1 151 ? -10.195 1.303 14.707 1.00 96.06 151 HIS A O 1
ATOM 1250 N N . HIS A 1 152 ? -8.885 0.132 13.311 1.00 97.25 152 HIS A N 1
ATOM 1251 C CA . HIS A 1 152 ? -9.310 -1.179 13.791 1.00 97.25 152 HIS A CA 1
ATOM 1252 C C . HIS A 1 152 ? -8.886 -1.406 15.247 1.00 97.25 152 HIS A C 1
ATOM 1254 O O . HIS A 1 152 ? -9.751 -1.682 16.079 1.00 97.25 152 HIS A O 1
ATOM 1260 N N . ASP A 1 153 ? -7.615 -1.166 15.571 1.00 97.06 153 ASP A N 1
ATOM 1261 C CA . ASP A 1 153 ? -7.075 -1.282 16.932 1.00 97.06 153 ASP A CA 1
ATOM 1262 C C . ASP A 1 153 ? -7.822 -0.367 17.917 1.00 97.06 153 ASP A C 1
ATOM 1264 O O . ASP A 1 153 ? -8.155 -0.754 19.042 1.00 97.06 153 ASP A O 1
ATOM 1268 N N . TYR A 1 154 ? -8.151 0.858 17.485 1.00 96.25 154 TYR A N 1
ATOM 1269 C CA . TYR A 1 154 ? -8.959 1.785 18.276 1.00 96.25 154 TYR A CA 1
ATOM 1270 C C . TYR A 1 154 ? -10.353 1.222 18.584 1.00 96.25 154 TYR A C 1
ATOM 1272 O O . TYR A 1 154 ? -10.822 1.298 19.724 1.00 96.25 154 TYR A O 1
ATOM 1280 N N . LEU A 1 155 ? -11.033 0.664 17.578 1.00 97.31 155 LEU A N 1
ATOM 1281 C CA . LEU A 1 155 ? -12.350 0.061 17.769 1.00 97.31 155 LEU A CA 1
ATOM 1282 C C . LEU A 1 155 ? -12.283 -1.169 18.677 1.00 97.31 155 LEU A C 1
ATOM 1284 O O . LEU A 1 155 ? -13.147 -1.314 19.541 1.00 97.31 155 LEU A O 1
ATOM 1288 N N . GLU A 1 156 ? -11.266 -2.017 18.533 1.00 98.06 156 GLU A N 1
ATOM 1289 C CA . GLU A 1 156 ? -11.067 -3.189 19.390 1.00 98.06 156 GLU A CA 1
ATOM 1290 C C . GLU A 1 156 ? -10.851 -2.776 20.854 1.00 98.06 156 GLU A C 1
ATOM 1292 O O . GLU A 1 156 ? -11.516 -3.290 21.756 1.00 98.06 156 GLU A O 1
ATOM 1297 N N . SER A 1 157 ? -10.039 -1.741 21.095 1.00 97.88 157 SER A N 1
ATOM 1298 C CA . SER A 1 157 ? -9.891 -1.138 22.424 1.00 97.88 157 SER A CA 1
ATOM 1299 C C . SER A 1 157 ? -11.233 -0.658 22.999 1.00 97.88 157 SER A C 1
ATOM 1301 O O . SER A 1 157 ? -11.528 -0.889 24.176 1.00 97.88 157 SER A O 1
ATOM 1303 N N . LYS A 1 158 ? -12.097 -0.046 22.177 1.00 97.69 158 LYS A N 1
ATOM 1304 C CA . LYS A 1 158 ? -13.435 0.394 22.609 1.00 97.69 158 LYS A CA 1
ATOM 1305 C C . LYS A 1 158 ? -14.397 -0.754 22.895 1.00 97.69 158 LYS A C 1
ATOM 1307 O O . LYS A 1 158 ? -15.245 -0.610 23.782 1.00 97.69 158 LYS A O 1
ATOM 1312 N N . VAL A 1 159 ? -14.274 -1.875 22.186 1.00 98.38 159 VAL A N 1
ATOM 1313 C CA . VAL A 1 159 ? -15.029 -3.099 22.486 1.00 98.38 159 VAL A CA 1
ATOM 1314 C C . VAL A 1 159 ? -14.639 -3.617 23.867 1.00 98.38 159 VAL A C 1
ATOM 1316 O O . VAL A 1 159 ? -15.525 -3.785 24.705 1.00 98.38 159 VAL A O 1
ATOM 1319 N N . LEU A 1 160 ? -13.340 -3.744 24.151 1.00 97.75 160 LEU A N 1
ATOM 1320 C CA . LEU A 1 160 ? -12.845 -4.200 25.455 1.00 97.75 160 LEU A CA 1
ATOM 1321 C C . LEU A 1 160 ? -13.316 -3.295 26.607 1.00 97.75 160 LEU A C 1
ATOM 1323 O O . LEU A 1 160 ? -13.826 -3.784 27.614 1.00 97.75 160 LEU A O 1
ATOM 1327 N N . GLU A 1 161 ? -13.250 -1.966 26.447 1.00 97.94 161 GLU A N 1
ATOM 1328 C CA . GLU A 1 161 ? -13.786 -1.022 27.445 1.00 97.94 161 GLU A CA 1
ATOM 1329 C C . GLU A 1 161 ? -15.284 -1.250 27.729 1.00 97.94 161 GLU A C 1
ATOM 1331 O O . GLU A 1 161 ? -15.752 -1.116 28.870 1.00 97.94 161 GLU A O 1
ATOM 1336 N N . CYS A 1 162 ? -16.062 -1.565 26.689 1.00 97.75 162 CYS A N 1
ATOM 1337 C CA . CYS A 1 162 ? -17.487 -1.837 26.818 1.00 97.75 162 CYS A CA 1
ATOM 1338 C C . CYS A 1 162 ? -17.753 -3.177 27.506 1.00 97.75 162 CYS A C 1
ATOM 1340 O O . CYS A 1 162 ? -18.629 -3.231 28.373 1.00 97.75 162 CYS A O 1
ATOM 1342 N N . GLU A 1 163 ? -17.004 -4.223 27.164 1.00 98.19 163 GLU A N 1
ATOM 1343 C CA . GLU A 1 163 ? -17.090 -5.537 27.806 1.00 98.19 163 GLU A CA 1
ATOM 1344 C C . GLU A 1 163 ? -16.767 -5.444 29.300 1.00 98.19 163 GLU A C 1
ATOM 1346 O O . GLU A 1 163 ? -17.574 -5.874 30.128 1.00 98.19 163 GLU A O 1
ATOM 1351 N N . ASP A 1 164 ? -15.686 -4.752 29.665 1.00 98.31 164 ASP A N 1
ATOM 1352 C CA . ASP A 1 164 ? -15.313 -4.494 31.060 1.00 98.31 164 ASP A CA 1
ATOM 1353 C C . ASP A 1 164 ? -16.401 -3.731 31.824 1.00 98.31 164 ASP A C 1
ATOM 1355 O O . ASP A 1 164 ? -16.654 -3.958 33.014 1.00 98.31 164 ASP A O 1
ATOM 1359 N N . ARG A 1 165 ? -17.062 -2.772 31.167 1.00 98.25 165 ARG A N 1
ATOM 1360 C CA . ARG A 1 165 ? -18.178 -2.035 31.771 1.00 98.25 165 ARG A CA 1
ATOM 1361 C C . ARG A 1 165 ? -19.392 -2.939 31.990 1.00 98.25 165 ARG A C 1
ATOM 1363 O O . ARG A 1 165 ? -20.012 -2.854 33.051 1.00 98.25 165 ARG A O 1
ATOM 1370 N N . ILE A 1 166 ? -19.719 -3.795 31.023 1.00 98.31 166 ILE A N 1
ATOM 1371 C CA . ILE A 1 166 ? -20.819 -4.762 31.132 1.00 98.31 166 ILE A CA 1
ATOM 1372 C C . ILE A 1 166 ? -20.538 -5.758 32.259 1.00 98.31 166 ILE A C 1
ATOM 1374 O O . ILE A 1 166 ? -21.422 -6.015 33.079 1.00 98.31 166 ILE A O 1
ATOM 1378 N N . GLU A 1 167 ? -19.318 -6.287 32.355 1.00 97.81 167 GLU A N 1
ATOM 1379 C CA . GLU A 1 167 ? -18.980 -7.276 33.378 1.00 97.81 167 GLU A CA 1
ATOM 1380 C C . GLU A 1 167 ? -19.007 -6.670 34.787 1.00 97.81 167 GLU A C 1
ATOM 1382 O O . GLU A 1 167 ? -19.556 -7.275 35.713 1.00 97.81 167 GLU A O 1
ATOM 1387 N N . ARG A 1 168 ? -18.554 -5.417 34.945 1.00 97.94 168 ARG A N 1
ATOM 1388 C CA . ARG A 1 168 ? -18.727 -4.663 36.198 1.00 97.94 168 ARG A CA 1
ATOM 1389 C C . ARG A 1 168 ? -20.199 -4.508 36.579 1.00 97.94 168 ARG A C 1
ATOM 1391 O O . ARG A 1 168 ? -20.560 -4.780 37.722 1.00 97.94 168 ARG A O 1
ATOM 1398 N N . GLN A 1 169 ? -21.066 -4.135 35.637 1.00 97.69 169 GLN A N 1
ATOM 1399 C CA . GLN A 1 169 ? -22.507 -4.020 35.898 1.00 97.69 169 GLN A CA 1
ATOM 1400 C C . GLN A 1 169 ? -23.139 -5.366 36.276 1.00 97.69 169 GLN A C 1
ATOM 1402 O O . GLN A 1 169 ? -23.939 -5.429 37.213 1.00 97.69 169 GLN A O 1
ATOM 1407 N N . ARG A 1 170 ? -22.752 -6.458 35.604 1.00 97.94 170 ARG A N 1
ATOM 1408 C CA . ARG A 1 170 ? -23.189 -7.820 35.952 1.00 97.94 170 ARG A CA 1
ATOM 1409 C C . ARG A 1 170 ? -22.753 -8.212 37.357 1.00 97.94 170 ARG A C 1
ATOM 1411 O O . ARG A 1 170 ? -23.543 -8.802 38.091 1.00 97.94 170 ARG A O 1
ATOM 1418 N N . HIS A 1 171 ? -21.522 -7.887 37.746 1.00 97.38 171 HIS A N 1
ATOM 1419 C CA . HIS A 1 171 ? -21.033 -8.123 39.101 1.00 97.38 171 HIS A CA 1
ATOM 1420 C C . HIS A 1 171 ? -21.872 -7.372 40.141 1.00 97.38 171 HIS A C 1
ATOM 1422 O O . HIS A 1 171 ? -22.398 -7.991 41.063 1.00 97.38 171 HIS A O 1
ATOM 1428 N N . THR A 1 172 ? -22.085 -6.066 39.952 1.00 97.06 172 THR A N 1
ATOM 1429 C CA . THR A 1 172 ? -22.922 -5.254 40.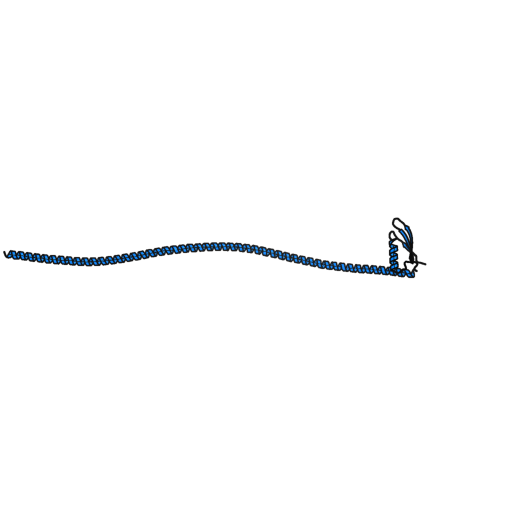851 1.00 97.06 172 THR A CA 1
ATOM 1430 C C . THR A 1 172 ? -24.345 -5.805 40.967 1.00 97.06 172 THR A C 1
ATOM 1432 O O . THR A 1 172 ? -24.906 -5.860 42.062 1.00 97.06 172 THR A O 1
ATOM 1435 N N . LEU A 1 173 ? -24.933 -6.253 39.854 1.00 97.44 173 LEU A N 1
ATOM 1436 C CA . LEU A 1 173 ? -26.273 -6.834 39.853 1.00 97.44 173 LEU A CA 1
ATOM 1437 C C . LEU A 1 173 ? -26.326 -8.164 40.621 1.00 97.44 173 LEU A C 1
ATOM 1439 O O . LEU A 1 173 ? -27.274 -8.388 41.377 1.00 97.44 173 LEU A O 1
ATOM 1443 N N . ARG A 1 174 ? -25.308 -9.024 40.466 1.00 96.88 174 ARG A N 1
ATOM 1444 C CA . ARG A 1 174 ? -25.185 -10.281 41.223 1.00 96.88 174 ARG A CA 1
ATOM 1445 C C . ARG A 1 174 ? -25.132 -10.013 42.725 1.00 96.88 174 ARG A C 1
ATOM 1447 O O . ARG A 1 174 ? -25.955 -10.560 43.454 1.00 96.88 174 ARG A O 1
ATOM 1454 N N . GLU A 1 175 ? -24.262 -9.107 43.171 1.00 96.38 175 GLU A N 1
ATOM 1455 C CA . GLU A 1 175 ? -24.162 -8.732 44.589 1.00 96.38 175 GLU A CA 1
ATOM 1456 C C . GLU A 1 175 ? -25.478 -8.176 45.147 1.00 96.38 175 GLU A C 1
ATOM 1458 O O . GLU A 1 175 ? -25.874 -8.488 46.274 1.00 96.38 175 GLU A O 1
ATOM 1463 N N . PHE A 1 176 ? -26.166 -7.331 44.374 1.00 95.81 176 PHE A N 1
ATOM 1464 C CA . PHE A 1 176 ? -27.462 -6.785 44.768 1.00 95.81 176 PHE A CA 1
ATOM 1465 C C . PHE A 1 176 ? -28.498 -7.897 44.959 1.00 95.81 176 PHE A C 1
ATOM 1467 O O . PHE A 1 176 ? -29.163 -7.954 45.997 1.00 95.81 176 PHE A O 1
ATOM 1474 N N . HIS A 1 177 ? -28.604 -8.809 43.990 1.00 94.94 177 HIS A N 1
ATOM 1475 C CA . HIS A 1 177 ? -29.549 -9.919 44.052 1.00 94.94 177 HIS A CA 1
ATOM 1476 C C . HIS A 1 177 ? -29.265 -10.839 45.245 1.00 94.94 177 HIS A C 1
ATOM 1478 O O . HIS A 1 177 ? -30.184 -11.273 45.941 1.00 94.94 177 HIS A O 1
ATOM 1484 N N . GLU A 1 178 ? -27.991 -11.087 45.536 1.00 95.06 178 GLU A N 1
ATOM 1485 C CA . GLU A 1 178 ? -27.573 -11.890 46.679 1.00 95.06 178 GLU A CA 1
ATOM 1486 C C . GLU A 1 178 ? -27.961 -11.228 48.007 1.00 95.06 178 GLU A C 1
ATOM 1488 O O . GLU A 1 178 ? -28.525 -11.884 48.888 1.00 95.06 178 GLU A O 1
ATOM 1493 N N . LYS A 1 179 ? -27.755 -9.911 48.141 1.00 94.44 179 LYS A N 1
ATOM 1494 C CA . LYS A 1 179 ? -28.182 -9.140 49.321 1.00 94.44 179 LYS A CA 1
ATOM 1495 C C . LYS A 1 179 ? -29.697 -9.176 49.514 1.00 94.44 179 LYS A C 1
ATOM 1497 O O . LYS A 1 179 ? -30.151 -9.382 50.643 1.00 94.44 179 LYS A O 1
ATOM 1502 N N . GLU A 1 180 ? -30.473 -9.011 48.445 1.00 92.44 180 GLU A N 1
ATOM 1503 C CA . GLU A 1 180 ? -31.938 -9.077 48.503 1.00 92.44 180 GLU A CA 1
ATOM 1504 C C . GLU A 1 180 ? -32.440 -10.484 48.845 1.00 92.44 180 GLU A C 1
ATOM 1506 O O . GLU A 1 180 ? -33.294 -10.631 49.720 1.00 92.44 180 GLU A O 1
ATOM 1511 N N . LYS A 1 181 ? -31.835 -11.541 48.291 1.00 93.69 181 LYS A N 1
ATOM 1512 C CA . LYS A 1 181 ? -32.137 -12.927 48.683 1.00 93.69 181 LYS A CA 1
ATOM 1513 C C . LYS A 1 181 ? -31.925 -13.144 50.185 1.00 93.69 181 LYS A C 1
ATOM 1515 O O . LYS A 1 181 ? -32.805 -13.671 50.865 1.00 93.69 181 LYS A O 1
ATOM 1520 N N . HIS A 1 182 ? -30.797 -12.687 50.734 1.00 93.94 182 HIS A N 1
ATOM 1521 C CA . HIS A 1 182 ? -30.521 -12.783 52.173 1.00 93.94 182 HIS A CA 1
ATOM 1522 C C . HIS A 1 182 ? -31.491 -11.945 53.020 1.00 93.94 182 HIS A C 1
ATOM 1524 O O . HIS A 1 182 ? -31.835 -12.334 54.138 1.00 93.94 182 HIS A O 1
ATOM 1530 N N . ARG A 1 183 ? -31.939 -10.784 52.529 1.00 92.38 183 ARG A N 1
ATOM 1531 C CA . ARG A 1 183 ? -32.994 -9.993 53.185 1.00 92.38 183 ARG A CA 1
ATOM 1532 C C . ARG A 1 183 ? -34.328 -10.736 53.192 1.00 92.38 183 ARG A C 1
ATOM 1534 O O . ARG A 1 183 ? -34.941 -10.817 54.252 1.00 92.38 183 ARG A O 1
ATOM 1541 N N . GLY A 1 184 ? -34.727 -11.335 52.071 1.00 92.75 184 GLY A N 1
ATOM 1542 C CA . GLY A 1 184 ? -35.942 -12.145 51.965 1.00 92.75 184 GLY A CA 1
ATOM 1543 C C . GLY A 1 184 ? -35.943 -13.331 52.931 1.00 92.75 184 GLY A C 1
ATOM 1544 O O . GLY A 1 184 ? -36.904 -13.513 53.674 1.00 92.75 184 GLY A O 1
ATOM 1545 N N . ILE A 1 185 ? -34.834 -14.076 53.004 1.00 94.25 185 ILE A N 1
ATOM 1546 C CA . ILE A 1 185 ? -34.677 -15.188 53.959 1.00 94.25 185 ILE A CA 1
ATOM 1547 C C . ILE A 1 185 ? -34.819 -14.693 55.406 1.00 94.25 185 ILE A C 1
ATOM 1549 O O . ILE A 1 185 ? -35.555 -15.290 56.190 1.00 94.25 185 ILE A O 1
ATOM 1553 N N . ARG A 1 186 ? -34.165 -13.578 55.764 1.00 94.75 186 ARG A N 1
ATOM 1554 C CA . ARG A 1 186 ? -34.284 -12.988 57.111 1.00 94.75 186 ARG A CA 1
ATOM 1555 C C . ARG A 1 186 ? -35.710 -12.549 57.433 1.00 94.75 186 ARG A C 1
ATOM 1557 O O . ARG A 1 186 ? -36.160 -12.766 58.553 1.00 94.75 186 ARG A O 1
ATOM 1564 N N . LYS A 1 187 ? -36.418 -11.964 56.465 1.00 95.06 187 LYS A N 1
ATOM 1565 C CA . LYS A 1 187 ? -37.820 -11.562 56.623 1.00 95.06 187 LYS A CA 1
ATOM 1566 C C . LYS A 1 187 ? -38.714 -12.773 56.907 1.00 95.06 187 LYS A C 1
ATOM 1568 O O . LYS A 1 187 ? -39.438 -12.754 57.894 1.00 95.06 187 LYS A O 1
ATOM 1573 N N . LEU A 1 188 ? -38.594 -13.839 56.113 1.00 96.19 188 LEU A N 1
ATOM 1574 C CA . LEU A 1 188 ? -39.358 -15.076 56.316 1.00 96.19 188 LEU A CA 1
ATOM 1575 C C . LEU A 1 188 ? -39.058 -15.730 57.673 1.00 96.19 188 LEU A C 1
ATOM 1577 O O . LEU A 1 188 ? -39.971 -16.204 58.344 1.00 96.19 188 LEU A O 1
ATOM 1581 N N . ALA A 1 189 ? -37.794 -15.731 58.106 1.00 95.31 189 ALA A N 1
ATOM 1582 C CA . ALA A 1 189 ? -37.413 -16.259 59.416 1.00 95.31 189 ALA A CA 1
ATOM 1583 C C . ALA A 1 189 ? -38.035 -15.455 60.573 1.00 95.31 189 ALA A C 1
ATOM 1585 O O . ALA A 1 189 ? -38.517 -16.045 61.540 1.00 95.31 189 ALA A O 1
ATOM 1586 N N . LEU A 1 190 ? -38.060 -14.121 60.462 1.00 95.38 190 LEU A N 1
ATOM 1587 C CA . LEU A 1 190 ? -38.714 -13.247 61.440 1.00 95.38 190 LEU A CA 1
ATOM 1588 C C . LEU A 1 190 ? -40.228 -13.473 61.480 1.00 95.38 190 LEU A C 1
ATOM 1590 O O . LEU A 1 190 ? -40.783 -13.615 62.564 1.00 95.38 190 LEU A O 1
ATOM 1594 N N . GLU A 1 191 ? -40.887 -13.568 60.325 1.00 95.62 191 GLU A N 1
ATOM 1595 C CA . GLU A 1 191 ? -42.325 -13.860 60.243 1.00 95.62 191 GLU A CA 1
ATOM 1596 C C . GLU A 1 191 ? -42.661 -15.220 60.874 1.00 95.62 191 GLU A C 1
ATOM 1598 O O . GLU A 1 191 ? -43.575 -15.316 61.692 1.00 95.62 191 GLU A O 1
ATOM 1603 N N . ALA A 1 192 ? -41.879 -16.263 60.579 1.00 95.44 192 ALA A N 1
ATOM 1604 C CA . ALA A 1 192 ? -42.052 -17.579 61.192 1.00 95.44 192 ALA A CA 1
ATOM 1605 C C 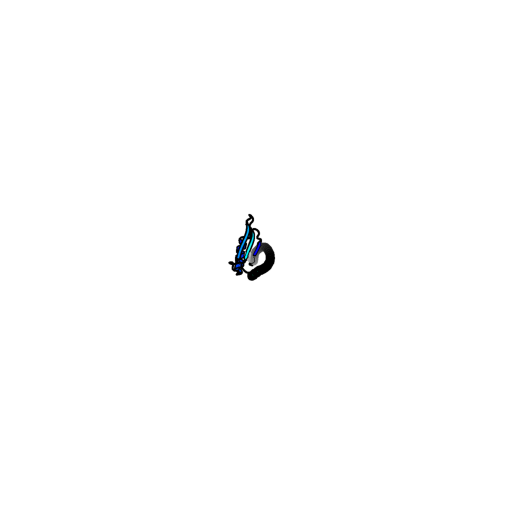. ALA A 1 192 ? -41.860 -17.546 62.720 1.00 95.44 192 ALA A C 1
ATOM 1607 O O . ALA A 1 192 ? -42.608 -18.195 63.460 1.00 95.44 192 ALA A O 1
ATOM 1608 N N . HIS A 1 193 ? -40.886 -16.770 63.204 1.00 94.69 193 HIS A N 1
ATOM 1609 C CA . HIS A 1 193 ? -40.666 -16.583 64.634 1.00 94.69 193 HIS A CA 1
ATOM 1610 C C . HIS A 1 193 ? -41.847 -15.863 65.300 1.00 94.69 193 HIS A C 1
ATOM 1612 O O . HIS A 1 193 ? -42.347 -16.343 66.317 1.00 94.69 193 HIS A O 1
ATOM 1618 N N . CYS A 1 194 ? -42.351 -14.779 64.697 1.00 93.81 194 CYS A N 1
ATOM 1619 C CA . CYS A 1 194 ? -43.535 -14.064 65.177 1.00 93.81 194 CYS A CA 1
ATOM 1620 C C . CYS A 1 194 ? -44.766 -14.975 65.243 1.00 93.81 194 CYS A C 1
ATOM 1622 O O . CYS A 1 194 ? -45.412 -15.030 66.284 1.00 93.81 194 CYS A O 1
ATOM 1624 N N . ASN A 1 195 ? -45.037 -15.756 64.193 1.00 95.06 195 ASN A N 1
ATOM 1625 C CA . ASN A 1 195 ? -46.163 -16.697 64.169 1.00 95.06 195 ASN A CA 1
ATOM 1626 C C . ASN A 1 195 ? -46.058 -17.750 65.285 1.00 95.06 195 ASN A C 1
ATOM 1628 O O . ASN A 1 195 ? -47.050 -18.122 65.910 1.00 95.06 195 ASN A O 1
ATOM 1632 N N . THR A 1 196 ? -44.842 -18.233 65.558 1.00 96.38 196 THR A N 1
ATOM 1633 C CA . THR A 1 196 ? -44.599 -19.196 66.642 1.00 96.38 196 THR A CA 1
ATOM 1634 C C . THR A 1 196 ? -44.842 -18.557 68.010 1.00 96.38 196 THR A C 1
ATOM 1636 O O . THR A 1 196 ? -45.502 -19.151 68.861 1.00 96.38 196 THR A O 1
ATOM 1639 N N . MET A 1 197 ? -44.349 -17.333 68.212 1.00 95.88 197 MET A N 1
ATOM 1640 C CA . MET A 1 197 ? -44.563 -16.564 69.439 1.00 95.88 197 MET A CA 1
ATOM 1641 C C . MET A 1 197 ? -46.041 -16.243 69.669 1.00 95.88 197 MET A C 1
ATOM 1643 O O . MET A 1 197 ? -46.521 -16.368 70.792 1.00 95.88 197 MET A O 1
ATOM 1647 N N . GLU A 1 198 ? -46.776 -15.884 68.617 1.00 94.94 198 GLU A N 1
ATOM 1648 C CA . GLU A 1 198 ? -48.218 -15.652 68.677 1.00 94.94 198 GLU A CA 1
ATOM 1649 C C . GLU A 1 198 ? -48.960 -16.925 69.096 1.00 94.94 198 GLU A C 1
ATOM 1651 O O . GLU A 1 198 ? -49.778 -16.889 70.015 1.00 94.94 198 GLU A O 1
ATOM 1656 N N . LYS A 1 199 ? -48.605 -18.079 68.517 1.00 95.94 199 LYS A N 1
ATOM 1657 C CA . LYS A 1 199 ? -49.181 -19.370 68.915 1.00 95.94 199 LYS A CA 1
ATOM 1658 C C . LYS A 1 199 ? -48.918 -19.687 70.391 1.00 95.94 199 LYS A C 1
ATOM 1660 O O . LYS A 1 199 ? -49.849 -20.049 71.108 1.00 95.94 199 LYS A O 1
ATOM 1665 N N . LEU A 1 200 ? -47.681 -19.504 70.858 1.00 96.19 200 LEU A N 1
ATOM 1666 C CA . LEU A 1 200 ? -47.322 -19.704 72.267 1.00 96.19 200 LEU A CA 1
ATOM 1667 C C . LEU A 1 200 ? -48.077 -18.740 73.193 1.00 96.19 200 LEU A C 1
ATOM 1669 O O . LEU A 1 200 ? -48.518 -19.141 74.268 1.00 96.19 200 LEU A O 1
ATOM 1673 N N . ALA A 1 201 ? -48.270 -17.485 72.782 1.00 94.25 201 ALA A N 1
ATOM 1674 C CA . ALA A 1 201 ? -49.048 -16.510 73.541 1.00 94.25 201 ALA A CA 1
ATOM 1675 C C . ALA A 1 201 ? -50.530 -16.915 73.636 1.00 94.25 201 ALA A C 1
ATOM 1677 O O . ALA A 1 201 ? -51.132 -16.824 74.710 1.00 94.25 201 ALA A O 1
ATOM 1678 N N . VAL A 1 202 ? -51.120 -17.425 72.552 1.00 95.94 202 VAL A N 1
ATOM 1679 C CA . VAL A 1 202 ? -52.493 -17.955 72.557 1.00 95.94 202 VAL A CA 1
ATOM 1680 C C . VAL A 1 202 ? -52.605 -19.174 73.480 1.00 95.94 202 VAL A C 1
ATOM 1682 O O . VAL A 1 202 ? -53.494 -19.228 74.326 1.00 95.94 202 VAL A O 1
ATOM 1685 N N . GLU A 1 203 ? -51.677 -20.126 73.405 1.00 95.31 203 GLU A N 1
ATOM 1686 C CA . GLU A 1 203 ? -51.672 -21.291 74.302 1.00 95.31 203 GLU A CA 1
ATOM 1687 C C . GLU A 1 203 ? -51.511 -20.882 75.778 1.00 95.31 203 GLU A C 1
ATOM 1689 O O . GLU A 1 203 ? -52.232 -21.376 76.654 1.00 95.31 203 GLU A O 1
ATOM 1694 N N . ALA A 1 204 ? -50.623 -19.927 76.065 1.00 95.19 204 ALA A N 1
ATOM 1695 C CA . ALA A 1 204 ? -50.413 -19.400 77.409 1.00 95.19 204 ALA A CA 1
ATOM 1696 C C . ALA A 1 204 ? -51.649 -18.663 77.943 1.00 95.19 204 ALA A C 1
ATOM 1698 O O . ALA A 1 204 ? -51.996 -18.828 79.114 1.00 95.19 204 ALA A O 1
ATOM 1699 N N . THR A 1 205 ? -52.347 -17.885 77.111 1.00 95.00 205 THR A N 1
ATOM 1700 C CA . THR A 1 205 ? -53.576 -17.183 77.517 1.00 95.00 205 THR A CA 1
ATOM 1701 C C . THR A 1 205 ? -54.717 -18.157 77.781 1.00 95.00 205 THR A C 1
ATOM 1703 O O . THR A 1 205 ? -55.387 -18.019 78.804 1.00 95.00 205 THR A O 1
ATOM 1706 N N . VAL A 1 206 ? -54.899 -19.189 76.950 1.00 94.50 206 VAL A N 1
ATOM 1707 C CA . VAL A 1 206 ? -55.883 -20.260 77.194 1.00 94.50 206 VAL A CA 1
ATOM 1708 C C . VAL A 1 206 ? -55.579 -20.979 78.505 1.00 94.50 206 VAL A C 1
ATOM 1710 O O . VAL A 1 206 ? -56.456 -21.097 79.360 1.00 94.50 206 VAL A O 1
ATOM 1713 N N . THR A 1 207 ? -54.326 -21.390 78.706 1.00 95.44 207 THR A N 1
ATOM 1714 C CA . THR A 1 207 ? -53.893 -22.092 79.923 1.00 95.44 207 THR A CA 1
ATOM 1715 C C . THR A 1 207 ? -54.078 -21.220 81.162 1.00 95.44 207 THR A C 1
ATOM 1717 O O . THR A 1 207 ? -54.612 -21.668 82.174 1.00 95.44 207 THR A O 1
ATOM 1720 N N . THR A 1 208 ? -53.698 -19.945 81.082 1.00 95.12 208 THR A N 1
ATOM 1721 C CA . THR A 1 208 ? -53.859 -18.987 82.182 1.00 95.12 208 THR A CA 1
ATOM 1722 C C . THR A 1 208 ? -55.333 -18.746 82.486 1.00 95.12 208 THR A C 1
ATOM 1724 O O . THR A 1 208 ? -55.718 -18.763 83.649 1.00 95.12 208 THR A O 1
ATOM 1727 N N . THR A 1 209 ? -56.176 -18.594 81.463 1.00 94.81 209 THR A N 1
ATOM 1728 C CA . THR A 1 209 ? -57.625 -18.400 81.623 1.00 94.81 209 THR A CA 1
ATOM 1729 C C . THR A 1 209 ? -58.270 -19.622 82.265 1.00 94.81 209 THR A C 1
ATOM 1731 O O . THR A 1 209 ? -59.052 -19.483 83.204 1.00 94.81 209 THR A O 1
ATOM 1734 N N . TYR A 1 210 ? -57.905 -20.823 81.810 1.00 93.94 210 TYR A N 1
ATOM 1735 C CA . TYR A 1 210 ? -58.347 -22.080 82.404 1.00 93.94 210 TYR A CA 1
ATOM 1736 C C . TYR A 1 210 ? -57.938 -22.168 83.878 1.00 93.94 210 TYR A C 1
ATOM 1738 O O . TYR A 1 210 ? -58.785 -22.388 84.744 1.00 93.94 210 TYR A O 1
ATOM 1746 N N . ASN A 1 211 ? -56.665 -21.903 84.183 1.00 94.25 211 ASN A N 1
ATOM 1747 C CA . ASN A 1 211 ? -56.149 -21.903 85.550 1.00 94.25 211 ASN A CA 1
ATOM 1748 C C . ASN A 1 211 ? -56.849 -20.853 86.427 1.00 94.25 211 ASN A C 1
ATOM 1750 O O . ASN A 1 211 ? -57.232 -21.155 87.554 1.00 94.25 211 ASN A O 1
ATOM 1754 N N . MET A 1 212 ? -57.081 -19.641 85.916 1.00 94.50 212 MET A N 1
ATOM 1755 C CA . MET A 1 212 ? -57.831 -18.594 86.615 1.00 94.50 212 MET A CA 1
ATOM 1756 C C . MET A 1 212 ? -59.276 -19.015 86.880 1.00 94.50 212 MET A C 1
ATOM 1758 O O . MET A 1 212 ? -59.776 -18.806 87.983 1.00 94.50 212 MET A O 1
ATOM 1762 N N . HIS A 1 213 ? -59.946 -19.637 85.908 1.00 93.81 213 HIS A N 1
ATOM 1763 C CA . HIS A 1 213 ? -61.310 -20.128 86.080 1.00 93.81 213 HIS A CA 1
ATOM 1764 C C . HIS A 1 213 ? -61.381 -21.198 87.175 1.00 93.81 213 HIS A C 1
ATOM 1766 O O . HIS A 1 213 ? -62.235 -21.124 88.060 1.00 93.81 213 HIS A O 1
ATOM 1772 N N . HIS A 1 214 ? -60.435 -22.141 87.164 1.00 92.38 214 HIS A N 1
ATOM 1773 C CA . HIS A 1 214 ? -60.289 -23.151 88.212 1.00 92.38 214 HIS A CA 1
ATOM 1774 C C . HIS A 1 214 ? -60.012 -22.539 89.579 1.00 92.38 214 HIS A C 1
ATOM 1776 O O . HIS A 1 214 ? -60.673 -22.908 90.547 1.00 92.38 214 HIS A O 1
ATOM 1782 N N . LEU A 1 215 ? -59.108 -21.561 89.672 1.00 93.94 215 LEU A N 1
ATOM 1783 C CA . LEU A 1 215 ? -58.832 -20.846 90.920 1.00 93.94 215 LEU A CA 1
ATOM 1784 C C . LEU A 1 215 ? -60.073 -20.111 91.436 1.00 93.94 215 LEU A C 1
ATOM 1786 O O . LEU A 1 215 ? -60.397 -20.215 92.615 1.00 93.94 215 LEU A O 1
ATOM 1790 N N . VAL A 1 216 ? -60.813 -19.414 90.571 1.00 94.75 216 VAL A N 1
ATOM 1791 C CA . VAL A 1 216 ? -62.063 -18.734 90.945 1.00 94.75 216 VAL A CA 1
ATOM 1792 C C . VAL A 1 216 ? -63.106 -19.738 91.430 1.00 94.75 216 VAL A C 1
ATOM 1794 O O . VAL A 1 216 ? -63.752 -19.499 92.452 1.00 94.75 216 VAL A O 1
ATOM 1797 N N . HIS A 1 217 ? -63.272 -20.863 90.732 1.00 92.31 217 HIS A N 1
ATOM 1798 C CA . HIS A 1 217 ? -64.174 -21.934 91.148 1.00 92.31 217 HIS A CA 1
ATOM 1799 C C . HIS A 1 217 ? -63.763 -22.498 92.512 1.00 92.31 217 HIS A C 1
ATOM 1801 O O . HIS A 1 217 ? -64.582 -22.567 93.427 1.00 92.31 217 HIS A O 1
ATOM 1807 N N . TYR A 1 218 ? -62.479 -22.807 92.691 1.00 93.38 218 TYR A N 1
ATOM 1808 C CA . TYR A 1 218 ? -61.929 -23.301 93.948 1.00 93.38 218 TYR A CA 1
ATOM 1809 C C . TYR A 1 218 ? -62.128 -22.304 95.100 1.00 93.38 218 TYR A C 1
ATOM 1811 O O . TYR A 1 218 ? -62.564 -22.689 96.185 1.00 93.38 218 TYR A O 1
ATOM 1819 N N . ILE A 1 219 ? -61.906 -21.006 94.870 1.00 93.62 219 ILE A N 1
ATOM 1820 C CA . ILE A 1 219 ? -62.168 -19.937 95.849 1.00 93.62 219 ILE A CA 1
ATOM 1821 C C . ILE A 1 219 ? -63.662 -19.863 96.201 1.00 93.62 219 ILE A C 1
ATOM 1823 O O . ILE A 1 219 ? -64.016 -19.681 97.365 1.00 93.62 219 ILE A O 1
ATOM 1827 N N . LYS A 1 220 ? -64.565 -20.018 95.226 1.00 91.75 220 LYS A N 1
ATOM 1828 C CA . LYS A 1 220 ? -66.014 -20.059 95.488 1.00 91.75 220 LYS A CA 1
ATOM 1829 C C . LYS A 1 220 ? -66.402 -21.289 96.309 1.00 91.75 220 LYS A C 1
ATOM 1831 O O . LYS A 1 220 ? -67.136 -21.144 97.283 1.00 91.75 220 LYS A O 1
ATOM 1836 N N . CYS A 1 221 ? -65.890 -22.471 95.964 1.00 89.06 221 CYS A N 1
ATOM 1837 C CA . CYS A 1 221 ? -66.133 -23.707 96.710 1.00 89.06 221 CYS A CA 1
ATOM 1838 C C . CYS A 1 221 ? -65.606 -23.619 98.143 1.00 89.06 221 CYS A C 1
ATOM 1840 O O . CYS A 1 221 ? -66.326 -23.961 99.077 1.00 89.06 221 CYS A O 1
ATOM 1842 N N . THR A 1 222 ? -64.385 -23.119 98.338 1.00 91.69 222 THR A N 1
ATOM 1843 C CA . THR A 1 222 ? -63.807 -22.938 99.677 1.00 91.69 222 THR A CA 1
ATOM 1844 C C . THR A 1 222 ? -64.579 -21.901 100.488 1.00 91.69 222 THR A C 1
ATOM 1846 O O . THR A 1 222 ? -64.877 -22.170 101.647 1.00 91.69 222 THR A O 1
ATOM 1849 N N . LYS A 1 223 ? -65.009 -20.778 99.891 1.00 90.25 223 LYS A N 1
ATOM 1850 C CA . LYS A 1 223 ? -65.918 -19.816 100.544 1.00 90.25 223 LYS A CA 1
ATOM 1851 C C . LYS A 1 223 ? -67.251 -20.447 100.942 1.00 90.25 223 LYS A C 1
ATOM 1853 O O . LYS A 1 223 ? -67.697 -20.233 102.062 1.00 90.25 223 LYS A O 1
ATOM 1858 N N . TYR A 1 224 ? -67.872 -21.228 100.057 1.00 89.75 224 TYR A N 1
ATOM 1859 C CA . TYR A 1 224 ? -69.119 -21.935 100.359 1.00 89.75 224 TYR A CA 1
ATOM 1860 C C . TYR A 1 224 ? -68.940 -22.929 101.509 1.00 89.75 224 TYR A C 1
ATOM 1862 O O . TYR A 1 224 ? -69.734 -22.929 102.445 1.00 89.75 224 TYR A O 1
ATOM 1870 N N . LEU A 1 225 ? -67.888 -23.754 101.465 1.00 89.69 225 LEU A N 1
ATOM 1871 C CA . LEU A 1 225 ? -67.567 -24.697 102.537 1.00 89.69 225 LEU A CA 1
ATOM 1872 C C . LEU A 1 225 ? -67.300 -23.966 103.853 1.00 89.69 225 LEU A C 1
ATOM 1874 O O . LEU A 1 225 ? -67.823 -24.378 104.881 1.00 89.69 225 LEU A O 1
ATOM 1878 N N . HIS A 1 226 ? -66.552 -22.864 103.815 1.00 89.94 226 HIS A N 1
ATOM 1879 C CA . HIS A 1 226 ? -66.275 -22.037 104.983 1.00 89.94 226 HIS A CA 1
ATOM 1880 C C . HIS A 1 226 ? -67.557 -21.432 105.576 1.00 89.94 226 HIS A C 1
ATOM 1882 O O . HIS A 1 226 ? -67.778 -21.557 106.774 1.00 89.94 226 HIS A O 1
ATOM 1888 N N . ASP A 1 227 ? -68.449 -20.864 104.757 1.00 90.38 227 ASP A N 1
ATOM 1889 C CA . ASP A 1 227 ? -69.764 -20.373 105.203 1.00 90.38 227 ASP A CA 1
ATOM 1890 C C . ASP A 1 227 ? -70.619 -21.507 105.795 1.00 90.38 227 ASP A C 1
ATOM 1892 O O . ASP A 1 227 ? -71.223 -21.347 106.853 1.00 90.38 227 ASP A O 1
ATOM 1896 N N . LYS A 1 228 ? -70.616 -22.699 105.181 1.00 88.00 228 LYS A N 1
ATOM 1897 C CA . LYS A 1 228 ? -71.318 -23.877 105.714 1.00 88.00 228 LYS A CA 1
ATOM 1898 C C . LYS A 1 228 ? -70.773 -24.314 107.073 1.00 88.00 228 LYS A C 1
ATOM 1900 O O . LYS A 1 228 ? -71.563 -24.583 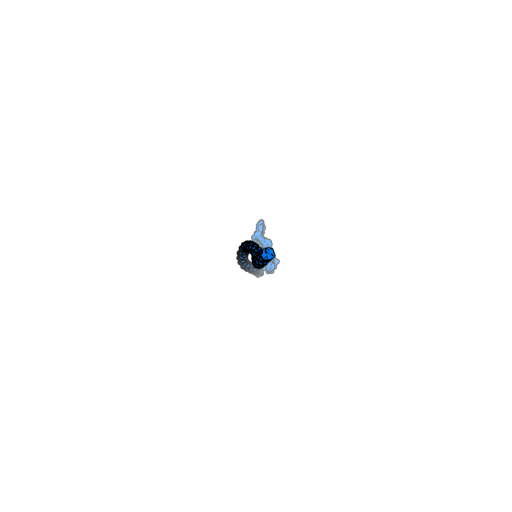107.974 1.00 88.00 228 LYS A O 1
ATOM 1905 N N . VAL A 1 229 ? -69.447 -24.385 107.210 1.00 89.00 229 VAL A N 1
ATOM 1906 C CA . VAL A 1 229 ? -68.768 -24.701 108.473 1.00 89.00 229 VAL A CA 1
ATOM 1907 C C . VAL A 1 229 ? -69.116 -23.649 109.518 1.00 89.00 229 VAL A C 1
ATOM 1909 O O . VAL A 1 229 ? -69.542 -24.017 110.604 1.00 89.00 229 VAL A O 1
ATOM 1912 N N . ASN A 1 230 ? -69.044 -22.360 109.183 1.00 88.81 230 ASN A N 1
ATOM 1913 C CA . ASN A 1 230 ? -69.394 -21.277 110.101 1.00 88.81 230 ASN A CA 1
ATOM 1914 C C . ASN A 1 230 ? -70.859 -21.356 110.552 1.00 88.81 230 ASN A C 1
ATOM 1916 O O . ASN A 1 230 ? -71.131 -21.230 111.742 1.00 88.81 230 ASN A O 1
ATOM 1920 N N . ARG A 1 231 ? -71.806 -21.619 109.641 1.00 88.50 231 ARG A N 1
ATOM 1921 C CA . ARG A 1 231 ? -73.228 -21.804 109.985 1.00 88.50 231 ARG A CA 1
ATOM 1922 C C . ARG A 1 231 ? -73.465 -23.027 110.863 1.00 88.50 231 ARG A C 1
ATOM 1924 O O . ARG A 1 231 ? -74.249 -22.936 111.799 1.00 88.50 231 ARG A O 1
ATOM 1931 N N . LEU A 1 232 ? -72.809 -24.154 110.574 1.00 85.94 232 LEU A N 1
ATOM 1932 C CA . LEU A 1 232 ? -72.871 -25.353 111.416 1.00 85.94 232 LEU A CA 1
ATOM 1933 C C . LEU A 1 232 ? -72.308 -25.071 112.807 1.00 85.94 232 LEU A C 1
ATOM 1935 O O . LEU A 1 232 ? -72.983 -25.362 113.787 1.00 85.94 232 LEU A O 1
ATOM 1939 N N . SER A 1 233 ? -71.128 -24.456 112.893 1.00 83.62 233 SER A N 1
ATOM 1940 C CA . SER A 1 233 ? -70.511 -24.044 114.155 1.00 83.62 233 SER A CA 1
ATOM 1941 C C . SER A 1 233 ? -71.423 -23.105 114.944 1.00 83.62 233 SER A C 1
ATOM 1943 O O . SER A 1 233 ? -71.638 -23.332 116.129 1.00 83.62 233 SER A O 1
ATOM 1945 N N . GLN A 1 234 ? -72.020 -22.098 114.296 1.00 86.56 234 GLN A N 1
ATOM 1946 C CA . GLN A 1 234 ? -72.948 -21.169 114.945 1.00 86.56 234 GLN A CA 1
ATOM 1947 C C . GLN A 1 234 ? -74.221 -21.875 115.421 1.00 86.56 234 GLN A C 1
ATOM 1949 O O . GLN A 1 234 ? -74.625 -21.684 116.561 1.00 86.56 234 GLN A O 1
ATOM 1954 N N . ALA A 1 235 ? -74.818 -22.741 114.598 1.00 81.81 235 ALA A N 1
ATOM 1955 C CA . ALA A 1 235 ? -75.980 -23.536 114.991 1.00 81.81 235 ALA A CA 1
ATOM 1956 C C . ALA A 1 235 ? -75.665 -24.479 116.162 1.00 81.81 235 ALA A C 1
ATOM 1958 O O . ALA A 1 235 ? -76.520 -24.703 117.015 1.00 81.81 235 ALA A O 1
ATOM 1959 N N . TRP A 1 236 ? -74.444 -25.015 116.220 1.00 83.06 236 TRP A N 1
ATOM 1960 C CA . TRP A 1 236 ? -73.975 -25.845 117.326 1.00 83.06 236 TRP A CA 1
ATOM 1961 C C . TRP A 1 236 ? -73.810 -25.024 118.610 1.00 83.06 236 TRP A C 1
ATOM 1963 O O . TRP A 1 236 ? -74.327 -25.427 119.646 1.00 83.06 236 TRP A O 1
ATOM 1973 N N . ILE A 1 237 ? -73.203 -23.833 118.524 1.00 83.56 237 ILE A N 1
ATOM 1974 C CA . ILE A 1 237 ? -73.108 -22.867 119.633 1.00 83.56 237 ILE A CA 1
ATOM 1975 C C . ILE A 1 237 ? -74.505 -22.453 120.125 1.00 83.56 237 ILE A C 1
ATOM 1977 O O . ILE A 1 237 ? -74.752 -22.410 121.328 1.00 83.56 237 ILE A O 1
ATOM 1981 N N . ASP A 1 238 ? -75.436 -22.164 119.215 1.00 82.50 238 ASP A N 1
ATOM 1982 C CA . ASP A 1 238 ? -76.803 -21.760 119.554 1.00 82.50 238 ASP A CA 1
ATOM 1983 C C . ASP A 1 238 ? -77.614 -22.919 120.164 1.00 82.50 238 ASP A C 1
ATOM 1985 O O . ASP A 1 238 ? -78.438 -22.697 121.053 1.00 82.50 238 ASP A O 1
ATOM 1989 N N . ALA A 1 239 ? -77.393 -24.159 119.712 1.00 75.88 239 ALA A N 1
ATOM 1990 C CA . ALA A 1 239 ? -77.998 -25.358 120.294 1.00 75.88 239 ALA A CA 1
ATOM 1991 C C . ALA A 1 239 ? -77.451 -25.654 121.698 1.00 75.88 239 ALA A C 1
ATOM 1993 O O . ALA A 1 239 ? -78.220 -26.033 122.580 1.00 75.88 239 ALA A O 1
ATOM 1994 N N . ASP A 1 240 ? -76.152 -25.443 121.913 1.00 74.81 240 ASP A N 1
ATOM 1995 C CA . ASP A 1 240 ? -75.511 -25.586 123.221 1.00 74.81 240 ASP A CA 1
ATOM 1996 C C . ASP A 1 240 ? -76.011 -24.510 124.202 1.00 74.81 240 ASP A C 1
ATOM 1998 O O . ASP A 1 240 ? -76.392 -24.815 125.330 1.00 74.81 240 ASP A O 1
ATOM 2002 N N . ARG A 1 241 ? -76.189 -23.267 123.730 1.00 70.81 241 ARG A N 1
ATOM 2003 C CA . ARG A 1 241 ? -76.835 -22.182 124.496 1.00 70.81 241 ARG A CA 1
ATOM 2004 C C . ARG A 1 241 ? -78.290 -22.456 124.885 1.00 70.81 241 ARG A C 1
ATOM 2006 O O . ARG A 1 241 ? -78.752 -21.861 125.846 1.00 70.81 241 ARG A O 1
ATOM 2013 N N . LYS A 1 242 ? -79.018 -23.312 124.158 1.00 63.16 242 LYS A N 1
ATOM 2014 C CA . LYS A 1 242 ? -80.400 -23.724 124.490 1.00 63.16 242 LYS A CA 1
ATOM 2015 C C . LYS A 1 242 ? -80.474 -24.894 125.482 1.00 63.16 242 LYS A C 1
ATOM 2017 O O . LYS A 1 242 ? -81.577 -25.263 125.880 1.00 63.16 242 LYS A O 1
ATOM 2022 N N . ARG A 1 243 ? -79.341 -25.520 125.827 1.00 55.09 243 ARG A N 1
ATOM 2023 C CA . ARG A 1 243 ? -79.244 -26.611 126.817 1.00 55.09 243 ARG A CA 1
ATOM 2024 C C . ARG A 1 243 ? -78.893 -26.132 128.231 1.00 55.09 243 ARG A C 1
ATOM 2026 O O . ARG A 1 243 ? -78.900 -26.958 129.142 1.00 55.09 243 ARG A O 1
ATOM 2033 N N . ILE A 1 244 ? -78.604 -24.842 128.394 1.00 47.28 244 ILE A N 1
ATOM 2034 C CA . ILE A 1 244 ? -78.445 -24.133 129.673 1.00 47.28 244 ILE A CA 1
ATOM 2035 C C . ILE A 1 244 ? -79.751 -23.394 129.962 1.00 47.28 244 ILE A C 1
ATOM 2037 O O . ILE A 1 244 ? -80.194 -23.433 131.129 1.00 47.28 244 ILE A O 1
#

Foldseek 3Di:
DFDKDKDWDDFDCVVVVVVVVLVLCVVLVNPSVQKDKDWDADADPRGTGGIIIIGGNDHCVVVVVSVVVSVVVVVVVVVVVVVVVVVVVVVVVVVVVVVVVVVVVVVVVVVVVVVVVVVVVVVVVVVVVVVVVVVVVVVVVVVVVVVVVVVVVVVVVVVVVVVVVVVVVVVVVVVVVVVVVVVVVVVVVVVVVVVVVVVVVVVVVVVVVVVVVVVVVVVVVVVVVVVVVVVVVVVVVVVVVVVD

Radius of gyration: 88.7 Å; chains: 1; bounding box: 159×51×234 Å